Protein AF-I2H6R9-F1 (afdb_monomer_lite)

Radius of gyration: 29.99 Å; chains: 1; bounding box: 105×41×109 Å

Structure (mmCIF, N/CA/C/O backbone):
data_AF-I2H6R9-F1
#
_entry.id   AF-I2H6R9-F1
#
loop_
_atom_site.group_PDB
_atom_site.id
_atom_site.type_symbol
_atom_site.label_atom_id
_atom_site.label_alt_id
_atom_site.label_comp_id
_atom_site.label_asym_id
_atom_site.label_entity_id
_atom_site.label_seq_id
_atom_site.pdbx_PDB_ins_code
_atom_site.Cartn_x
_atom_site.Cartn_y
_atom_site.Cartn_z
_atom_site.occupancy
_atom_site.B_iso_or_equiv
_atom_site.auth_seq_id
_atom_site.auth_comp_id
_atom_site.auth_asym_id
_atom_site.auth_atom_id
_atom_site.pdbx_PDB_model_num
ATOM 1 N N . MET A 1 1 ? 72.971 17.539 -25.662 1.00 43.53 1 MET A N 1
ATOM 2 C CA . MET A 1 1 ? 71.774 18.115 -25.009 1.00 43.53 1 MET A CA 1
ATOM 3 C C . MET A 1 1 ? 70.664 17.079 -25.102 1.00 43.53 1 MET A C 1
ATOM 5 O O . MET A 1 1 ? 70.275 16.735 -26.209 1.00 43.53 1 MET A O 1
ATOM 9 N N . ALA A 1 2 ? 70.276 16.468 -23.980 1.00 49.25 2 ALA A N 1
ATOM 10 C CA . ALA A 1 2 ? 69.358 15.328 -23.962 1.00 49.25 2 ALA A CA 1
ATOM 11 C C . ALA A 1 2 ? 67.899 15.807 -23.907 1.00 49.25 2 ALA A C 1
ATOM 13 O O . ALA A 1 2 ? 67.499 16.481 -22.959 1.00 49.25 2 ALA A O 1
ATOM 14 N N . ASN A 1 3 ? 67.112 15.451 -24.923 1.00 62.69 3 ASN A N 1
ATOM 15 C CA . ASN A 1 3 ? 65.683 15.744 -24.974 1.00 62.69 3 ASN A CA 1
ATOM 16 C C . ASN A 1 3 ? 64.949 14.892 -23.932 1.00 62.69 3 ASN A C 1
ATOM 18 O O . ASN A 1 3 ? 64.879 13.668 -24.037 1.00 62.69 3 ASN A O 1
ATOM 22 N N . THR A 1 4 ? 64.409 15.543 -22.906 1.00 64.69 4 THR A N 1
ATOM 23 C CA . THR A 1 4 ? 63.636 14.903 -21.841 1.00 64.69 4 THR A CA 1
ATOM 24 C C . THR A 1 4 ? 62.252 14.549 -22.380 1.00 64.69 4 THR A C 1
ATOM 26 O O . THR A 1 4 ? 61.424 15.421 -22.644 1.00 64.69 4 THR A O 1
ATOM 29 N N . ILE A 1 5 ? 61.994 13.254 -22.571 1.00 72.81 5 ILE A N 1
ATOM 30 C CA . ILE A 1 5 ? 60.692 12.750 -23.018 1.00 72.81 5 ILE A CA 1
ATOM 31 C C . ILE A 1 5 ? 59.667 13.027 -21.916 1.00 72.81 5 ILE A C 1
ATOM 33 O O . ILE A 1 5 ? 59.679 12.414 -20.848 1.00 72.81 5 ILE A O 1
ATOM 37 N N . LYS A 1 6 ? 58.767 13.977 -22.172 1.00 73.75 6 LYS A N 1
ATOM 38 C CA . LYS A 1 6 ? 57.682 14.333 -21.259 1.00 73.75 6 LYS A CA 1
ATOM 39 C C . LYS A 1 6 ? 56.596 13.261 -21.359 1.00 73.75 6 LYS A C 1
ATOM 41 O O . LYS A 1 6 ? 55.752 13.298 -22.250 1.00 73.75 6 LYS A O 1
ATOM 46 N N . VAL A 1 7 ? 56.636 12.279 -20.461 1.00 76.88 7 VAL A N 1
ATOM 47 C CA . VAL A 1 7 ? 55.616 11.224 -20.377 1.00 76.88 7 VAL A CA 1
ATOM 48 C C . VAL A 1 7 ? 54.285 11.859 -19.970 1.00 76.88 7 VAL A C 1
ATOM 50 O O . VAL A 1 7 ? 54.055 12.190 -18.806 1.00 76.88 7 VAL A O 1
ATOM 53 N N . ILE A 1 8 ? 53.393 12.049 -20.942 1.00 73.44 8 ILE A N 1
ATOM 54 C CA . ILE A 1 8 ? 52.021 12.496 -20.701 1.00 73.44 8 ILE A CA 1
ATOM 55 C C . ILE A 1 8 ? 51.274 11.327 -20.051 1.00 73.44 8 ILE A C 1
ATOM 57 O O . ILE A 1 8 ? 50.779 10.425 -20.728 1.00 73.44 8 ILE A O 1
ATOM 61 N N . ARG A 1 9 ? 51.187 11.321 -18.715 1.00 71.38 9 ARG A N 1
ATOM 62 C CA . ARG A 1 9 ? 50.262 10.435 -17.996 1.00 71.38 9 ARG A CA 1
ATOM 63 C C . ARG A 1 9 ? 48.844 10.803 -18.431 1.00 71.38 9 ARG A C 1
ATOM 65 O O . ARG A 1 9 ? 48.355 11.877 -18.078 1.00 71.38 9 ARG A O 1
ATOM 72 N N . LYS A 1 10 ? 48.177 9.922 -19.188 1.00 72.12 10 LYS A N 1
ATOM 73 C CA . LYS A 1 10 ? 46.731 10.027 -19.429 1.00 72.12 10 LYS A CA 1
ATOM 74 C C . LYS A 1 10 ? 46.064 10.137 -18.060 1.00 72.12 10 LYS A C 1
ATOM 76 O O . LYS A 1 10 ? 46.193 9.229 -17.241 1.00 72.12 10 LYS A O 1
ATOM 81 N N . ARG A 1 11 ? 45.415 11.275 -17.797 1.00 65.62 11 ARG A N 1
ATOM 82 C CA . ARG A 1 11 ? 44.607 11.493 -16.594 1.00 65.62 11 ARG A CA 1
ATOM 83 C C . ARG A 1 11 ? 43.651 10.308 -16.529 1.00 65.62 11 ARG A C 1
ATOM 85 O O . ARG A 1 11 ? 42.859 10.142 -17.456 1.00 65.62 11 ARG A O 1
ATOM 92 N N . THR A 1 12 ? 43.801 9.448 -15.522 1.00 65.81 12 THR A N 1
ATOM 93 C CA . THR A 1 12 ? 42.908 8.307 -15.327 1.00 65.81 12 THR A CA 1
ATOM 94 C C . THR A 1 12 ? 41.498 8.864 -15.383 1.00 65.81 12 THR A C 1
ATOM 96 O O . THR A 1 12 ? 41.165 9.797 -14.645 1.00 65.81 12 THR A O 1
ATOM 99 N N . ALA A 1 13 ? 40.726 8.415 -16.375 1.00 69.31 13 ALA A N 1
ATOM 100 C CA . ALA A 1 13 ? 39.356 8.855 -16.542 1.00 69.31 13 ALA A CA 1
ATOM 101 C C . ALA A 1 13 ? 38.694 8.647 -15.183 1.00 69.31 13 ALA A C 1
ATOM 103 O O . ALA A 1 13 ? 38.684 7.518 -14.693 1.00 69.31 13 ALA A O 1
ATOM 104 N N . LYS A 1 14 ? 38.266 9.736 -14.524 1.00 69.31 14 LYS A N 1
ATOM 105 C CA . LYS A 1 14 ? 37.521 9.649 -13.265 1.00 69.31 14 LYS A CA 1
ATOM 106 C C . LYS A 1 14 ? 36.457 8.590 -13.507 1.00 69.31 14 LYS A C 1
ATOM 108 O O . LYS A 1 14 ? 35.638 8.799 -14.402 1.00 69.31 14 LYS A O 1
ATOM 113 N N . SER A 1 15 ? 36.566 7.460 -12.803 1.00 73.19 15 SER A N 1
ATOM 114 C CA . SER A 1 15 ? 35.648 6.333 -12.932 1.00 73.19 15 SER A CA 1
ATOM 115 C C . SER A 1 15 ? 34.241 6.914 -12.933 1.00 73.19 15 SER A C 1
ATOM 117 O O . SER A 1 15 ? 33.827 7.550 -11.957 1.00 73.19 15 SER A O 1
ATOM 119 N N . LYS A 1 16 ? 33.573 6.867 -14.091 1.00 83.00 16 LYS A N 1
ATOM 120 C CA . LYS A 1 16 ? 32.212 7.369 -14.215 1.00 83.00 16 LYS A CA 1
ATOM 121 C C . LYS A 1 16 ? 31.389 6.390 -13.401 1.00 83.00 16 LYS A C 1
ATOM 123 O O . LYS A 1 16 ? 31.127 5.299 -13.873 1.00 83.00 16 LYS A O 1
ATOM 128 N N . ILE A 1 17 ? 31.082 6.758 -12.158 1.00 83.69 17 ILE A N 1
ATOM 129 C CA . ILE A 1 17 ? 30.248 5.935 -11.286 1.00 83.69 17 ILE A CA 1
ATOM 130 C C . ILE A 1 17 ? 28.966 5.646 -12.056 1.00 83.69 17 ILE A C 1
ATOM 132 O O . ILE A 1 17 ? 28.258 6.590 -12.428 1.00 83.69 17 ILE A O 1
ATOM 136 N N . ASP A 1 18 ? 28.692 4.367 -12.289 1.00 89.69 18 ASP A N 1
ATOM 137 C CA . ASP A 1 18 ? 27.547 3.957 -13.082 1.00 89.69 18 ASP A CA 1
ATOM 138 C C . ASP A 1 18 ? 26.269 4.496 -12.431 1.00 89.69 18 ASP A C 1
ATOM 140 O O . ASP A 1 18 ? 26.044 4.267 -11.236 1.00 89.69 18 ASP A O 1
ATOM 144 N N . PRO A 1 19 ? 25.416 5.234 -13.163 1.00 90.31 19 PRO A N 1
ATOM 145 C CA . PRO A 1 19 ? 24.201 5.814 -12.594 1.00 90.31 19 PRO A CA 1
ATOM 146 C C . PRO A 1 19 ? 23.273 4.740 -12.006 1.00 90.31 19 PRO A C 1
ATOM 148 O O . PRO A 1 19 ? 22.588 5.004 -11.020 1.00 90.31 19 PRO A O 1
ATOM 151 N N . LEU A 1 20 ? 23.320 3.521 -12.549 1.00 89.06 20 LEU A N 1
ATOM 152 C CA . LEU A 1 20 ? 22.572 2.359 -12.074 1.00 89.06 20 LEU A CA 1
ATOM 153 C C . LEU A 1 20 ? 23.018 1.904 -10.675 1.00 89.06 20 LEU A C 1
ATOM 155 O O . LEU A 1 20 ? 22.180 1.632 -9.820 1.00 89.06 20 LEU A O 1
ATOM 159 N N . SER A 1 21 ? 24.327 1.920 -10.392 1.00 91.00 21 SER A N 1
ATOM 160 C CA . SER A 1 21 ? 24.855 1.572 -9.062 1.00 91.00 21 SER A CA 1
ATOM 161 C C . SER A 1 21 ? 24.348 2.532 -7.978 1.00 91.00 21 SER A C 1
ATOM 163 O O . SER A 1 21 ? 23.978 2.111 -6.882 1.00 91.00 21 SER A O 1
ATOM 165 N N . LYS A 1 22 ? 24.240 3.828 -8.310 1.00 93.94 22 LYS A N 1
ATOM 166 C CA . LYS A 1 22 ? 23.679 4.843 -7.410 1.00 93.94 22 LYS A CA 1
ATOM 167 C C . LYS A 1 22 ? 22.185 4.640 -7.188 1.00 93.94 22 LYS A C 1
ATOM 169 O O . LYS A 1 22 ? 21.733 4.758 -6.056 1.00 93.94 22 LYS A O 1
ATOM 174 N N . GLN A 1 23 ? 21.430 4.336 -8.244 1.00 94.25 23 GLN A N 1
ATOM 175 C CA . GLN A 1 23 ? 19.998 4.052 -8.124 1.00 94.25 23 GLN A CA 1
ATOM 176 C C . GLN A 1 23 ? 19.750 2.838 -7.230 1.00 94.25 23 GLN A C 1
ATOM 178 O O . GLN A 1 23 ? 18.950 2.942 -6.307 1.00 94.25 23 GLN A O 1
ATOM 183 N N . ARG A 1 24 ? 20.502 1.745 -7.425 1.00 93.19 24 ARG A N 1
ATOM 184 C CA . ARG A 1 24 ? 20.423 0.547 -6.577 1.00 93.19 24 ARG A CA 1
ATOM 185 C C . ARG A 1 24 ? 20.705 0.868 -5.112 1.00 93.19 24 ARG A C 1
ATOM 187 O O . ARG A 1 24 ? 19.968 0.425 -4.238 1.00 93.19 24 ARG A O 1
ATOM 194 N N . LEU A 1 25 ? 21.733 1.674 -4.837 1.00 95.38 25 LEU A N 1
ATOM 195 C CA . LEU A 1 25 ? 22.061 2.079 -3.471 1.00 95.38 25 LEU A CA 1
ATOM 196 C C . LEU A 1 25 ? 20.930 2.891 -2.823 1.00 95.38 25 LEU A C 1
ATOM 198 O O . LEU A 1 25 ? 20.567 2.619 -1.683 1.00 95.38 25 LEU A O 1
ATOM 202 N N . ILE A 1 26 ? 20.372 3.879 -3.533 1.00 96.81 26 ILE A N 1
ATOM 203 C CA . ILE A 1 26 ? 19.288 4.717 -2.993 1.00 96.81 26 ILE A CA 1
ATOM 204 C C . ILE A 1 26 ? 18.011 3.887 -2.808 1.00 96.81 26 ILE A C 1
ATOM 206 O O . ILE A 1 26 ? 17.330 4.038 -1.797 1.00 96.81 26 ILE A O 1
ATOM 210 N N . TRP A 1 27 ? 17.712 2.988 -3.743 1.00 96.88 27 TRP A N 1
ATOM 211 C CA . TRP A 1 27 ? 16.585 2.064 -3.658 1.00 96.88 27 TRP A CA 1
ATOM 212 C C . TRP A 1 27 ? 16.690 1.155 -2.426 1.00 96.88 27 TRP A C 1
ATOM 214 O O . TRP A 1 27 ? 15.766 1.102 -1.612 1.00 96.88 27 TRP A O 1
ATOM 224 N N . LEU A 1 28 ? 17.859 0.534 -2.227 1.00 96.75 28 LEU A N 1
ATOM 225 C CA . LEU A 1 28 ? 18.136 -0.336 -1.083 1.00 96.75 28 LEU A CA 1
ATOM 226 C C . LEU A 1 28 ? 18.047 0.442 0.234 1.00 96.75 28 LEU A C 1
ATOM 228 O O . LEU A 1 28 ? 17.428 -0.015 1.195 1.00 96.75 28 LEU A O 1
ATOM 232 N N . ALA A 1 29 ? 18.630 1.644 0.265 1.00 97.75 29 ALA A N 1
ATOM 233 C CA . ALA A 1 29 ? 18.562 2.530 1.418 1.00 97.75 29 ALA A CA 1
ATOM 234 C C . ALA A 1 29 ? 17.113 2.922 1.748 1.00 97.75 29 ALA A C 1
ATOM 236 O O . ALA A 1 29 ? 16.750 2.931 2.921 1.00 97.75 29 ALA A O 1
ATOM 237 N N . GLY A 1 30 ? 16.275 3.194 0.742 1.00 97.94 30 GLY A N 1
ATOM 238 C CA . GLY A 1 30 ? 14.860 3.524 0.923 1.00 97.94 30 GLY A CA 1
ATOM 239 C C . GLY A 1 30 ? 14.082 2.410 1.625 1.00 97.94 30 GLY A C 1
ATOM 240 O O . GLY A 1 30 ? 13.485 2.650 2.676 1.00 97.94 30 GLY A O 1
ATOM 241 N N . HIS A 1 31 ? 14.170 1.175 1.119 1.00 98.00 31 HIS A N 1
ATOM 242 C CA . HIS A 1 31 ? 13.514 0.022 1.748 1.00 98.00 31 HIS A CA 1
ATOM 243 C C . HIS A 1 31 ? 14.074 -0.293 3.140 1.00 98.00 31 HIS A C 1
ATOM 245 O O . HIS A 1 31 ? 13.303 -0.566 4.063 1.00 98.00 31 HIS A O 1
ATOM 251 N N . ALA A 1 32 ? 15.394 -0.195 3.334 1.00 98.12 32 ALA A N 1
ATOM 252 C CA . ALA A 1 32 ? 16.013 -0.383 4.645 1.00 98.12 32 ALA A CA 1
ATOM 253 C C . ALA A 1 32 ? 15.511 0.653 5.668 1.00 98.12 32 ALA A C 1
ATOM 255 O O . ALA A 1 32 ? 15.142 0.294 6.787 1.00 98.12 32 ALA A O 1
ATOM 256 N N . VAL A 1 33 ? 15.428 1.930 5.276 1.00 98.44 33 VAL A N 1
ATOM 257 C CA . VAL A 1 33 ? 14.860 3.015 6.093 1.00 98.44 33 VAL A CA 1
ATOM 258 C C . VAL A 1 33 ? 13.404 2.708 6.449 1.00 98.44 33 VAL A C 1
ATOM 260 O O . VAL A 1 33 ? 13.037 2.789 7.622 1.00 98.44 33 VAL A O 1
ATOM 263 N N . THR A 1 34 ? 12.580 2.293 5.485 1.00 98.38 34 THR A N 1
ATOM 264 C CA . THR A 1 34 ? 11.184 1.912 5.746 1.00 98.38 34 THR A CA 1
ATOM 265 C C . THR A 1 34 ? 11.068 0.794 6.767 1.00 98.38 34 THR A C 1
ATOM 267 O O . THR A 1 34 ? 10.279 0.921 7.703 1.00 98.38 34 THR A O 1
ATOM 270 N N . LEU A 1 35 ? 11.864 -0.269 6.633 1.00 98.31 35 LEU A N 1
ATOM 271 C CA . LEU A 1 35 ? 11.828 -1.396 7.562 1.00 98.31 35 LEU A CA 1
ATOM 272 C C . LEU A 1 35 ? 12.290 -1.001 8.962 1.00 98.31 35 LEU A C 1
ATOM 274 O O . LEU A 1 35 ? 11.596 -1.307 9.931 1.00 98.31 35 LEU A O 1
ATOM 278 N N . ILE A 1 36 ? 13.415 -0.293 9.088 1.00 98.31 36 ILE A N 1
ATOM 279 C CA . ILE A 1 36 ? 13.966 0.099 10.392 1.00 98.31 36 ILE A CA 1
ATOM 280 C C . ILE A 1 36 ? 12.995 1.036 11.115 1.00 98.31 36 ILE A C 1
ATOM 282 O O . ILE A 1 36 ? 12.530 0.726 12.214 1.00 98.31 36 ILE A O 1
ATOM 286 N N . PHE A 1 37 ? 12.639 2.165 10.497 1.00 98.50 37 PHE A N 1
ATOM 287 C CA . PHE A 1 37 ? 11.772 3.147 11.146 1.00 98.50 37 PHE A CA 1
ATOM 288 C C . PHE A 1 37 ? 10.341 2.632 11.295 1.00 98.50 37 PHE A C 1
ATOM 290 O O . PHE A 1 37 ? 9.725 2.850 12.335 1.00 98.50 37 PHE A O 1
ATOM 297 N N . GLY A 1 38 ? 9.812 1.896 10.317 1.00 98.25 38 GLY A N 1
ATOM 298 C CA . GLY A 1 38 ? 8.473 1.329 10.422 1.00 98.25 38 GLY A CA 1
ATOM 299 C C . GLY A 1 38 ? 8.378 0.244 11.501 1.00 98.25 38 GLY A C 1
ATOM 300 O O . GLY A 1 38 ? 7.377 0.195 12.216 1.00 98.25 38 GLY A O 1
ATOM 301 N N . THR A 1 39 ? 9.430 -0.551 11.722 1.00 98.44 39 THR A N 1
ATOM 302 C CA . THR A 1 39 ? 9.486 -1.513 12.840 1.00 98.44 39 THR A CA 1
ATOM 303 C C . THR A 1 39 ? 9.548 -0.796 14.188 1.00 98.44 39 THR A C 1
ATOM 305 O O . THR A 1 39 ? 8.766 -1.116 15.084 1.00 98.44 39 THR A O 1
ATOM 308 N N . ILE A 1 40 ? 10.405 0.224 14.327 1.00 98.06 40 ILE A N 1
ATOM 309 C CA . ILE A 1 40 ? 10.476 1.046 15.549 1.00 98.06 40 ILE A CA 1
ATOM 310 C C . ILE A 1 40 ? 9.113 1.688 15.841 1.00 98.06 40 ILE A C 1
ATOM 312 O O . ILE A 1 40 ? 8.613 1.600 16.964 1.00 98.06 40 ILE A O 1
ATOM 316 N N . PHE A 1 41 ? 8.474 2.279 14.827 1.00 97.81 41 PHE A N 1
ATOM 317 C CA . PHE A 1 41 ? 7.130 2.842 14.947 1.00 97.81 41 PHE A CA 1
ATOM 318 C C . PHE A 1 41 ? 6.111 1.793 15.396 1.00 97.81 41 PHE A C 1
ATOM 320 O O . PHE A 1 41 ? 5.312 2.068 16.289 1.00 97.81 41 PHE A O 1
ATOM 327 N N . SER A 1 42 ? 6.156 0.590 14.821 1.00 97.81 42 SER A N 1
ATOM 328 C CA . SER A 1 42 ? 5.250 -0.508 15.172 1.00 97.81 42 SER A CA 1
ATOM 329 C C . SER A 1 42 ? 5.383 -0.878 16.648 1.00 97.81 42 SER A C 1
ATOM 331 O O . SER A 1 42 ? 4.380 -0.926 17.359 1.00 97.81 42 SER A O 1
ATOM 333 N N . ILE A 1 43 ? 6.613 -1.038 17.147 1.00 97.56 43 ILE A N 1
ATOM 334 C CA . ILE A 1 43 ? 6.882 -1.325 18.564 1.00 97.56 43 ILE A CA 1
ATOM 335 C C . ILE A 1 43 ? 6.330 -0.208 19.458 1.00 97.56 43 ILE A C 1
ATOM 337 O O . ILE A 1 43 ? 5.623 -0.489 20.426 1.00 97.56 43 ILE A O 1
ATOM 341 N N . MET A 1 44 ? 6.598 1.060 19.128 1.00 96.44 44 MET A N 1
ATOM 342 C CA . MET A 1 44 ? 6.083 2.207 19.888 1.00 96.44 44 MET A CA 1
ATOM 343 C C . MET A 1 44 ? 4.548 2.265 19.887 1.00 96.44 44 MET A C 1
ATOM 345 O O . MET A 1 44 ? 3.930 2.528 20.922 1.00 96.44 44 MET A O 1
ATOM 349 N N . TYR A 1 45 ? 3.923 1.992 18.740 1.00 95.94 45 TYR A N 1
ATOM 350 C CA . TYR A 1 45 ? 2.473 1.973 18.575 1.00 95.94 45 TYR A CA 1
ATOM 351 C C . TYR A 1 45 ? 1.828 0.866 19.419 1.00 95.94 45 TYR A C 1
ATOM 353 O O . TYR A 1 45 ? 0.909 1.141 20.195 1.00 95.94 45 TYR A O 1
ATOM 361 N N . PHE A 1 46 ? 2.347 -0.363 19.352 1.00 96.12 46 PHE A N 1
ATOM 362 C CA . PHE A 1 46 ? 1.856 -1.473 20.169 1.00 96.12 46 PHE A CA 1
ATOM 363 C C . PHE A 1 46 ? 2.116 -1.257 21.655 1.00 96.12 46 PHE A C 1
ATOM 365 O O . PHE A 1 46 ? 1.228 -1.517 22.461 1.00 96.12 46 PHE A O 1
ATOM 372 N N . HIS A 1 47 ? 3.272 -0.711 22.036 1.00 95.00 47 HIS A N 1
ATOM 373 C CA . HIS A 1 47 ? 3.542 -0.336 23.422 1.00 95.00 47 HIS A CA 1
ATOM 374 C C . HIS A 1 47 ? 2.482 0.645 23.939 1.00 95.00 47 HIS A C 1
ATOM 376 O O . HIS A 1 47 ? 1.929 0.445 25.019 1.00 95.00 47 HIS A O 1
ATOM 382 N N . LYS A 1 48 ? 2.120 1.665 23.150 1.00 91.94 48 LYS A N 1
ATOM 383 C CA . LYS A 1 48 ? 1.050 2.609 23.503 1.00 91.94 48 LYS A CA 1
ATOM 384 C C . LYS A 1 48 ? -0.308 1.917 23.662 1.00 91.94 48 LYS A C 1
ATOM 386 O O . LYS A 1 48 ? -1.026 2.230 24.610 1.00 91.94 48 LYS A O 1
ATOM 391 N N . ILE A 1 49 ? -0.650 0.975 22.782 1.00 91.75 49 ILE A N 1
ATOM 392 C CA . ILE A 1 49 ? -1.894 0.190 22.870 1.00 91.75 49 ILE A CA 1
ATOM 393 C C . ILE A 1 49 ? -1.900 -0.716 24.109 1.00 91.75 49 ILE A C 1
ATOM 395 O O . ILE A 1 49 ? -2.867 -0.719 24.866 1.00 91.75 49 ILE A O 1
ATOM 399 N N . LEU A 1 50 ? -0.819 -1.452 24.365 1.00 92.06 50 LEU A N 1
ATOM 400 C CA . LEU A 1 50 ? -0.703 -2.346 25.519 1.00 92.06 50 LEU A CA 1
ATOM 401 C C . LEU A 1 50 ? -0.753 -1.570 26.837 1.00 92.06 50 LEU A C 1
ATOM 403 O O . LEU A 1 50 ? -1.432 -1.977 27.780 1.00 92.06 50 LEU A O 1
ATOM 407 N N . PHE A 1 51 ? -0.085 -0.416 26.901 1.00 88.38 51 PHE A N 1
ATOM 408 C CA . PHE A 1 51 ? -0.181 0.475 28.053 1.00 88.38 51 PHE A CA 1
ATOM 409 C C . PHE A 1 51 ? -1.588 1.050 28.201 1.00 88.38 51 PHE A C 1
ATOM 411 O O . PHE A 1 51 ? -2.080 1.130 29.324 1.00 88.38 51 PHE A O 1
ATOM 418 N N . PHE A 1 52 ? -2.264 1.397 27.103 1.00 84.69 52 PHE A N 1
ATOM 419 C CA . PHE A 1 52 ? -3.661 1.814 27.163 1.00 84.69 52 PHE A CA 1
ATOM 420 C C . PHE A 1 52 ? -4.516 0.736 27.839 1.00 84.69 52 PHE A C 1
ATOM 422 O O . PHE A 1 52 ? -5.141 1.038 28.849 1.00 84.69 52 PHE A O 1
ATOM 429 N N . PHE A 1 53 ? -4.445 -0.524 27.402 1.00 85.25 53 PHE A N 1
ATOM 430 C CA . PHE A 1 53 ? -5.207 -1.618 28.019 1.00 85.25 53 PHE A CA 1
ATOM 431 C C . PHE A 1 53 ? -4.821 -1.911 29.473 1.00 85.25 53 PHE A C 1
ATOM 433 O O . PHE A 1 53 ? -5.695 -2.209 30.283 1.00 85.25 53 PHE A O 1
ATOM 440 N N . ARG A 1 54 ? -3.536 -1.798 29.835 1.00 86.50 54 ARG A N 1
ATOM 441 C CA . ARG A 1 54 ? -3.081 -2.038 31.215 1.00 86.50 54 ARG A CA 1
ATOM 442 C C . ARG A 1 54 ? -3.572 -0.976 32.199 1.00 86.50 54 ARG A C 1
ATOM 444 O O . ARG A 1 54 ? -3.845 -1.299 33.350 1.00 86.50 54 ARG A O 1
ATOM 451 N N . TYR A 1 55 ? -3.645 0.286 31.774 1.00 76.88 55 TYR A N 1
ATOM 452 C CA . TYR A 1 55 ? -4.039 1.398 32.647 1.00 76.88 55 TYR A CA 1
ATOM 453 C C . TYR A 1 55 ? -5.535 1.730 32.570 1.00 76.88 55 TYR A C 1
ATOM 455 O O . TYR A 1 55 ? -6.089 2.247 33.542 1.00 76.88 55 TYR A O 1
ATOM 463 N N . TYR A 1 56 ? -6.213 1.408 31.466 1.00 73.25 56 TYR A N 1
ATOM 464 C CA . TYR A 1 56 ? -7.670 1.473 31.382 1.00 73.25 56 TYR A CA 1
ATOM 465 C C . TYR A 1 56 ? -8.287 0.204 31.974 1.00 73.25 56 TYR A C 1
ATOM 467 O O . TYR A 1 56 ? -8.627 -0.750 31.278 1.00 73.25 56 TYR A O 1
ATOM 475 N N . ASN A 1 57 ? -8.486 0.211 33.292 1.00 69.75 57 ASN A N 1
ATOM 476 C CA . ASN A 1 57 ? -9.424 -0.705 33.938 1.00 69.75 57 ASN A CA 1
ATOM 477 C C . ASN A 1 57 ? -10.775 -0.577 33.209 1.00 69.75 57 ASN A C 1
ATOM 479 O O . ASN A 1 57 ? -11.333 0.519 33.171 1.00 69.75 57 ASN A O 1
ATOM 483 N N . TRP A 1 58 ? -11.313 -1.664 32.642 1.00 69.00 58 TRP A N 1
ATOM 484 C CA . TRP A 1 58 ? -12.545 -1.642 31.826 1.00 69.00 58 TRP A CA 1
ATOM 485 C C . TRP A 1 58 ? -13.732 -0.982 32.548 1.00 69.00 58 TRP A C 1
ATOM 487 O O . TRP A 1 58 ? -14.592 -0.373 31.918 1.00 69.00 58 TRP A O 1
ATOM 497 N N . ARG A 1 59 ? -13.724 -0.999 33.888 1.00 68.81 59 ARG A N 1
ATOM 498 C CA . ARG A 1 59 ? -14.674 -0.264 34.736 1.00 68.81 59 ARG A CA 1
ATOM 499 C C . ARG A 1 59 ? -14.679 1.256 34.484 1.00 68.81 59 ARG A C 1
ATOM 501 O O . ARG A 1 59 ? -15.745 1.850 34.538 1.00 68.81 59 ARG A O 1
ATOM 508 N N . TYR A 1 60 ? -13.545 1.884 34.164 1.00 66.44 60 TYR A N 1
ATOM 509 C CA . TYR A 1 60 ? -13.462 3.319 33.827 1.00 66.44 60 TYR A CA 1
ATOM 510 C C . TYR A 1 60 ? -13.886 3.642 32.394 1.00 66.44 60 TYR A C 1
ATOM 512 O O . TYR A 1 60 ? -14.198 4.792 32.107 1.00 66.44 60 TYR A O 1
ATOM 520 N N . LEU A 1 61 ? -13.908 2.648 31.500 1.00 63.72 61 LEU A N 1
ATOM 521 C CA . LEU A 1 61 ? -14.385 2.832 30.128 1.00 63.72 61 LEU A CA 1
ATOM 522 C C . LEU A 1 61 ? -15.910 3.043 30.109 1.00 63.72 61 LEU A C 1
ATOM 524 O O . LEU A 1 61 ? -16.417 3.792 29.282 1.00 63.72 61 LEU A O 1
ATOM 528 N N . PHE A 1 62 ? -16.617 2.464 31.089 1.00 66.50 62 PHE A N 1
ATOM 529 C CA . PHE A 1 62 ? -18.060 2.640 31.287 1.00 66.50 62 PHE A CA 1
ATOM 530 C C . PHE A 1 62 ? -18.424 3.661 32.375 1.00 66.50 62 PHE A C 1
ATOM 532 O O . PHE A 1 62 ? -19.473 4.295 32.296 1.00 66.50 62 PHE A O 1
ATOM 539 N N . LEU A 1 63 ? -17.565 3.881 33.375 1.00 61.78 63 LEU A N 1
ATOM 540 C CA . LEU A 1 63 ? -17.750 4.942 34.367 1.00 61.78 63 LEU A CA 1
ATOM 541 C C . LEU A 1 63 ? -17.021 6.211 33.913 1.00 61.78 63 LEU A C 1
ATOM 543 O O . LEU A 1 63 ? -15.938 6.530 34.407 1.00 61.78 63 LEU A O 1
ATOM 547 N N . ILE A 1 64 ? -17.652 6.964 33.006 1.00 55.97 64 ILE A N 1
ATOM 548 C CA . ILE A 1 64 ? -17.296 8.357 32.692 1.00 55.97 64 ILE A CA 1
ATOM 549 C C . ILE A 1 64 ? -17.575 9.208 33.942 1.00 55.97 64 ILE A C 1
ATOM 551 O O . ILE A 1 64 ? -18.559 9.935 34.038 1.00 55.97 64 ILE A O 1
ATOM 555 N N . ARG A 1 65 ? -16.723 9.102 34.962 1.00 50.41 65 ARG A N 1
ATOM 556 C CA . ARG A 1 65 ? -16.712 10.034 36.088 1.00 50.41 65 ARG A CA 1
ATOM 557 C C . ARG A 1 65 ? -15.309 10.591 36.220 1.00 50.41 65 ARG A C 1
ATOM 559 O O . ARG A 1 65 ? -14.397 9.923 36.696 1.00 50.41 65 ARG A O 1
ATOM 566 N N . TYR A 1 66 ? -15.180 11.827 35.741 1.00 57.38 66 TYR A N 1
ATOM 567 C CA . TYR A 1 66 ? -14.019 12.714 35.779 1.00 57.38 66 TYR A CA 1
ATOM 568 C C . TYR A 1 66 ? -13.299 12.689 37.142 1.00 57.38 66 TYR A C 1
ATOM 570 O O . TYR A 1 66 ? -13.500 13.553 37.996 1.00 57.38 66 TYR A O 1
ATOM 578 N N . SER A 1 67 ? -12.418 11.714 37.363 1.00 53.88 67 SER A N 1
ATOM 579 C CA . SER A 1 67 ? -11.581 11.671 38.561 1.00 53.88 67 SER A CA 1
ATOM 580 C C . SER A 1 67 ? -10.325 12.520 38.351 1.00 53.88 67 SER A C 1
ATOM 582 O O . SER A 1 67 ? -9.289 12.077 37.865 1.00 53.88 67 SER A O 1
ATOM 584 N N . LYS A 1 68 ? -10.504 13.808 38.650 1.00 53.91 68 LYS A N 1
ATOM 585 C CA . LYS A 1 68 ? -9.564 14.797 39.204 1.00 53.91 68 LYS A CA 1
ATOM 586 C C . LYS A 1 68 ? -8.060 14.659 38.862 1.00 53.91 68 LYS A C 1
ATOM 588 O O . LYS A 1 68 ? -7.289 13.971 39.527 1.00 53.91 68 LYS A O 1
ATOM 593 N N . LYS A 1 69 ? -7.642 15.505 37.906 1.00 62.53 69 LYS A N 1
ATOM 594 C CA . LYS A 1 69 ? -6.284 16.033 37.651 1.00 62.53 69 LYS A CA 1
ATOM 595 C C . LYS A 1 69 ? -5.515 16.354 38.944 1.00 62.53 69 LYS A C 1
ATOM 597 O O . LYS A 1 69 ? -5.792 17.386 39.550 1.00 62.53 69 LYS A O 1
ATOM 602 N N . ARG A 1 70 ? -4.507 15.570 39.340 1.00 51.78 70 ARG A N 1
ATOM 603 C CA . ARG A 1 70 ? -3.587 16.032 40.404 1.00 51.78 70 ARG A CA 1
ATOM 604 C C . ARG A 1 70 ? -2.092 15.748 40.238 1.00 51.78 70 ARG A C 1
ATOM 606 O O . ARG A 1 70 ? -1.349 16.041 41.152 1.00 51.78 70 ARG A O 1
ATOM 613 N N . ASN A 1 71 ? -1.630 15.290 39.070 1.00 56.09 71 ASN A N 1
ATOM 614 C CA . ASN A 1 71 ? -0.187 15.210 38.754 1.00 56.09 71 ASN A CA 1
ATOM 615 C C . ASN A 1 71 ? 0.128 15.468 37.258 1.00 56.09 71 ASN A C 1
ATOM 617 O O . ASN A 1 71 ? 1.059 14.903 36.688 1.00 56.09 71 ASN A O 1
ATOM 621 N N . LEU A 1 72 ? -0.684 16.294 36.582 1.00 59.12 72 LEU A N 1
ATOM 622 C CA . LEU A 1 72 ? -0.663 16.444 35.117 1.00 59.12 72 LEU A CA 1
ATOM 623 C C . LEU A 1 72 ? 0.486 17.328 34.578 1.00 59.12 72 LEU A C 1
ATOM 625 O O . LEU A 1 72 ? 0.839 17.189 33.409 1.00 59.12 72 LEU A O 1
ATOM 629 N N . GLU A 1 73 ? 1.088 18.195 35.395 1.00 64.00 73 GLU A N 1
ATOM 630 C CA . GLU A 1 73 ? 2.009 19.234 34.901 1.00 64.00 73 GLU A CA 1
ATOM 631 C C . GLU A 1 73 ? 3.449 18.762 34.660 1.00 64.00 73 GLU A C 1
ATOM 633 O O . GLU A 1 73 ? 4.088 19.227 33.719 1.00 64.00 73 GLU A O 1
ATOM 638 N N . ARG A 1 74 ? 3.971 17.775 35.402 1.00 58.62 74 ARG A N 1
ATOM 639 C CA . ARG A 1 74 ? 5.405 17.419 35.306 1.00 58.62 74 ARG A CA 1
ATOM 640 C C . ARG A 1 74 ? 5.841 16.680 34.033 1.00 58.62 74 ARG A C 1
ATOM 642 O O . ARG A 1 74 ? 7.026 16.430 33.873 1.00 58.62 74 ARG A O 1
ATOM 649 N N . ASN A 1 75 ? 4.934 16.349 33.110 1.00 77.31 75 ASN A N 1
ATOM 650 C CA . ASN A 1 75 ? 5.255 15.507 31.945 1.00 77.31 75 ASN A CA 1
ATOM 651 C C . ASN A 1 75 ? 4.767 16.056 30.590 1.00 77.31 75 ASN A C 1
ATOM 653 O O . ASN A 1 75 ? 4.660 15.285 29.635 1.00 77.31 75 ASN A O 1
ATOM 657 N N . ILE A 1 76 ? 4.465 17.356 30.468 1.00 85.88 76 ILE A N 1
ATOM 658 C CA . ILE A 1 76 ? 4.007 17.945 29.191 1.00 85.88 76 ILE A CA 1
ATOM 659 C C . ILE A 1 76 ? 5.072 17.775 28.100 1.00 85.88 76 ILE A C 1
ATOM 661 O O . ILE A 1 76 ? 4.759 17.256 27.030 1.00 85.88 76 ILE A O 1
ATOM 665 N N . LEU A 1 77 ? 6.334 18.113 28.398 1.00 87.12 77 LEU A N 1
ATOM 666 C CA . LEU A 1 77 ? 7.443 17.981 27.447 1.00 87.12 77 LEU A CA 1
ATOM 667 C C . LEU A 1 77 ? 7.641 16.525 27.011 1.00 87.12 77 LEU A C 1
ATOM 669 O O . LEU A 1 77 ? 7.744 16.247 25.822 1.00 87.12 77 LEU A O 1
ATOM 673 N N . LYS A 1 78 ? 7.604 15.578 27.957 1.00 89.81 78 LYS A N 1
ATOM 674 C CA . LYS A 1 78 ? 7.727 14.147 27.651 1.00 89.81 78 LYS A CA 1
ATOM 675 C C . LYS A 1 78 ? 6.604 13.665 26.725 1.00 89.81 78 LYS A C 1
ATOM 677 O O . LYS A 1 78 ? 6.884 13.000 25.735 1.00 89.81 78 LYS A O 1
ATOM 682 N N . LYS A 1 79 ? 5.349 14.047 26.999 1.00 87.25 79 LYS A N 1
ATOM 683 C CA . LYS A 1 79 ? 4.193 13.709 26.146 1.00 87.25 79 LYS A CA 1
ATOM 684 C C . LYS A 1 79 ? 4.278 14.357 24.765 1.00 87.25 79 LYS A C 1
ATOM 686 O O . LYS A 1 79 ? 3.870 13.744 23.782 1.00 87.25 79 LYS A O 1
ATOM 691 N N . PHE A 1 80 ? 4.773 15.591 24.690 1.00 91.62 80 PHE A N 1
ATOM 692 C CA . PHE A 1 80 ? 4.993 16.285 23.427 1.00 91.62 80 PHE A CA 1
ATOM 693 C C . PHE A 1 80 ? 6.070 15.581 22.593 1.00 91.62 80 PHE A C 1
ATOM 695 O O . PHE A 1 80 ? 5.803 15.230 21.446 1.00 91.62 80 PHE A O 1
ATOM 702 N N . ILE A 1 81 ? 7.230 15.283 23.192 1.00 92.00 81 ILE A N 1
ATOM 703 C CA . ILE A 1 81 ? 8.332 14.554 22.547 1.00 92.00 81 ILE A CA 1
ATOM 704 C C . ILE A 1 81 ? 7.859 13.185 22.059 1.00 92.00 81 ILE A C 1
ATOM 706 O O . ILE A 1 81 ? 8.119 12.830 20.919 1.00 92.00 81 ILE A O 1
ATOM 710 N N . GLU A 1 82 ? 7.120 12.430 22.874 1.00 90.81 82 GLU A N 1
ATOM 711 C CA . GLU A 1 82 ? 6.623 11.103 22.495 1.00 90.81 82 GLU A CA 1
ATOM 712 C C . GLU A 1 82 ? 5.683 11.160 21.277 1.00 90.81 82 GLU A C 1
ATOM 714 O O . GLU A 1 82 ? 5.810 10.364 20.341 1.00 90.81 82 GLU A O 1
ATOM 719 N N . ARG A 1 83 ? 4.767 12.139 21.245 1.00 90.94 83 ARG A N 1
ATOM 720 C CA . ARG A 1 83 ? 3.862 12.363 20.103 1.00 90.94 83 ARG A CA 1
ATOM 721 C C . ARG A 1 83 ? 4.624 12.788 18.848 1.00 90.94 83 ARG A C 1
ATOM 723 O O . ARG A 1 83 ? 4.351 12.273 17.763 1.00 90.94 83 ARG A O 1
ATOM 730 N N . PHE A 1 84 ? 5.573 13.706 18.996 1.00 95.12 84 PHE A N 1
ATOM 731 C CA . PHE A 1 84 ? 6.371 14.223 17.890 1.00 95.12 84 PHE A CA 1
ATOM 732 C C . PHE A 1 84 ? 7.292 13.148 17.305 1.00 95.12 84 PHE A C 1
ATOM 734 O O . PHE A 1 84 ? 7.288 12.929 16.097 1.00 95.12 84 PHE A O 1
ATOM 741 N N . LEU A 1 85 ? 7.990 12.400 18.163 1.00 95.69 85 LEU A N 1
ATOM 742 C CA . LEU A 1 85 ? 8.889 11.315 17.778 1.00 95.69 85 LEU A CA 1
ATOM 743 C C . LEU A 1 85 ? 8.147 10.217 17.011 1.00 95.69 85 LEU A C 1
ATOM 745 O O . LEU A 1 85 ? 8.578 9.823 15.933 1.00 95.69 85 LEU A O 1
ATOM 749 N N . THR A 1 86 ? 6.992 9.780 17.522 1.00 95.06 86 THR A N 1
ATOM 750 C CA . THR A 1 86 ? 6.157 8.770 16.849 1.00 95.06 86 THR A CA 1
ATOM 751 C C . THR A 1 86 ? 5.732 9.238 15.452 1.00 95.06 86 THR A C 1
ATOM 753 O O . THR A 1 86 ? 5.724 8.451 14.508 1.00 95.06 86 THR A O 1
ATOM 756 N N . THR A 1 87 ? 5.417 10.529 15.309 1.00 95.75 87 THR A N 1
ATOM 757 C CA . THR A 1 87 ? 5.035 11.126 14.023 1.00 95.75 87 THR A CA 1
ATOM 758 C C . THR A 1 87 ? 6.220 11.197 13.064 1.00 95.75 87 THR A C 1
ATOM 760 O O . THR A 1 87 ? 6.085 10.785 11.917 1.00 95.75 87 THR A O 1
ATOM 763 N N . ILE A 1 88 ? 7.395 11.650 13.514 1.00 97.06 88 ILE A N 1
ATOM 764 C CA . ILE A 1 88 ? 8.595 11.706 12.665 1.00 97.06 88 ILE A CA 1
ATOM 765 C C . ILE A 1 88 ? 8.977 10.317 12.169 1.00 97.06 88 ILE A C 1
ATOM 767 O O . ILE A 1 88 ? 9.177 10.143 10.973 1.00 97.06 88 ILE A O 1
ATOM 771 N N . ILE A 1 89 ? 9.059 9.329 13.064 1.00 97.94 89 ILE A N 1
ATOM 772 C CA . ILE A 1 89 ? 9.471 7.964 12.710 1.00 97.94 89 ILE A CA 1
ATOM 773 C C . ILE A 1 89 ? 8.511 7.377 11.666 1.00 97.94 89 ILE A C 1
ATOM 775 O O . ILE A 1 89 ? 8.960 6.818 10.667 1.00 97.94 89 ILE A O 1
ATOM 779 N N . TYR A 1 90 ? 7.201 7.572 11.845 1.00 98.12 90 TYR A N 1
ATOM 780 C CA . TYR A 1 90 ? 6.194 7.172 10.861 1.00 98.12 90 TYR A CA 1
ATOM 781 C C . TYR A 1 90 ? 6.422 7.832 9.492 1.00 98.12 90 TYR A C 1
ATOM 783 O O . TYR A 1 90 ? 6.434 7.155 8.464 1.00 98.12 90 TYR A O 1
ATOM 791 N N . LYS A 1 91 ? 6.644 9.153 9.462 1.00 97.88 91 LYS A N 1
ATOM 792 C CA . LYS A 1 91 ? 6.854 9.898 8.211 1.00 97.88 91 LYS A CA 1
ATOM 793 C C . LYS A 1 91 ? 8.168 9.527 7.527 1.00 97.88 91 LYS A C 1
ATOM 795 O O . LYS A 1 91 ? 8.173 9.377 6.311 1.00 97.88 91 LYS A O 1
ATOM 800 N N . LEU A 1 92 ? 9.248 9.319 8.280 1.00 98.31 92 LEU A N 1
ATOM 801 C CA . LEU A 1 92 ? 10.530 8.855 7.739 1.00 98.31 92 LEU A CA 1
ATOM 802 C C . LEU A 1 92 ? 10.397 7.488 7.070 1.00 98.31 92 LEU A C 1
ATOM 804 O O . LEU A 1 92 ? 10.931 7.288 5.982 1.00 98.31 92 LEU A O 1
ATOM 808 N N . ALA A 1 93 ? 9.637 6.572 7.671 1.00 98.44 93 ALA A N 1
ATOM 809 C CA . ALA A 1 93 ? 9.409 5.263 7.081 1.00 98.44 93 ALA A CA 1
ATOM 810 C C . ALA A 1 93 ? 8.622 5.342 5.756 1.00 98.44 93 ALA A C 1
ATOM 812 O O . ALA A 1 93 ? 8.973 4.653 4.796 1.00 98.44 93 ALA A O 1
ATOM 813 N N . LEU A 1 94 ? 7.613 6.222 5.670 1.00 98.31 94 LEU A N 1
ATOM 814 C CA . LEU A 1 94 ? 6.882 6.483 4.422 1.00 98.31 94 LEU A CA 1
ATOM 815 C C . LEU A 1 94 ? 7.750 7.173 3.360 1.00 98.31 94 LEU A C 1
ATOM 817 O O . LEU A 1 94 ? 7.657 6.825 2.189 1.00 98.31 94 LEU A O 1
ATOM 821 N N . ILE A 1 95 ? 8.607 8.121 3.752 1.00 98.38 95 ILE A N 1
ATOM 822 C CA . ILE A 1 95 ? 9.551 8.787 2.839 1.00 98.38 95 ILE A CA 1
ATOM 823 C C . ILE A 1 95 ? 10.565 7.781 2.281 1.00 98.38 95 ILE A C 1
ATOM 825 O O . ILE A 1 95 ? 10.881 7.841 1.092 1.00 98.38 95 ILE A O 1
ATOM 829 N N . GLY A 1 96 ? 11.038 6.838 3.105 1.00 98.31 96 GLY A N 1
ATOM 830 C CA . GLY A 1 96 ? 11.892 5.736 2.656 1.00 98.31 96 GLY A CA 1
ATOM 831 C C . GLY A 1 96 ? 11.238 4.936 1.529 1.00 98.31 96 GLY A C 1
ATOM 832 O O . GLY A 1 96 ? 11.840 4.767 0.469 1.00 98.31 96 GLY A O 1
ATOM 833 N N . PHE A 1 97 ? 9.967 4.568 1.714 1.00 98.44 97 PHE A N 1
ATOM 834 C CA . PHE A 1 97 ? 9.221 3.754 0.756 1.00 98.44 97 PHE A CA 1
ATOM 835 C C . PHE A 1 97 ? 8.900 4.552 -0.504 1.00 98.44 97 PHE A C 1
ATOM 837 O O . PHE A 1 97 ? 9.033 4.059 -1.617 1.00 98.44 97 PHE A O 1
ATOM 844 N N . PHE A 1 98 ? 8.516 5.818 -0.339 1.00 98.50 98 PHE A N 1
ATOM 845 C CA . PHE A 1 98 ? 8.278 6.717 -1.460 1.00 98.50 98 PHE A CA 1
ATOM 846 C C . PHE A 1 98 ? 9.537 6.866 -2.323 1.00 98.50 98 PHE A C 1
ATOM 848 O O . PHE A 1 98 ? 9.465 6.804 -3.547 1.00 98.50 98 PHE A O 1
ATOM 855 N N . THR A 1 99 ? 10.704 7.018 -1.693 1.00 98.25 99 THR A N 1
ATOM 856 C CA . THR A 1 99 ? 11.979 7.169 -2.404 1.00 98.25 99 THR A CA 1
ATOM 857 C C . THR A 1 99 ? 12.333 5.912 -3.195 1.00 98.25 99 THR A C 1
ATOM 859 O O . THR A 1 99 ? 12.708 6.026 -4.362 1.00 98.25 99 THR A O 1
ATOM 862 N N . SER A 1 100 ? 12.197 4.723 -2.598 1.00 97.69 100 SER A N 1
ATOM 863 C CA . SER A 1 100 ? 12.462 3.475 -3.318 1.00 97.69 100 SER A CA 1
ATOM 864 C C . SER A 1 100 ? 11.436 3.229 -4.426 1.00 97.69 100 SER A C 1
ATOM 866 O O . SER A 1 100 ? 11.835 2.955 -5.554 1.00 97.69 100 SER A O 1
ATOM 868 N N . GLY A 1 101 ? 10.146 3.455 -4.167 1.00 96.94 101 GLY A N 1
ATOM 869 C CA . GLY A 1 101 ? 9.081 3.301 -5.160 1.00 96.94 101 GLY A CA 1
ATOM 870 C C . GLY A 1 101 ? 9.223 4.236 -6.366 1.00 96.94 101 GLY A C 1
ATOM 871 O O . GLY A 1 101 ? 8.964 3.824 -7.493 1.00 96.94 101 GLY A O 1
ATOM 872 N N . VAL A 1 102 ? 9.695 5.476 -6.173 1.00 97.75 102 VAL A N 1
ATOM 873 C CA . VAL A 1 102 ? 10.003 6.391 -7.290 1.00 97.75 102 VAL A CA 1
ATOM 874 C C . VAL A 1 102 ? 11.158 5.859 -8.141 1.00 97.75 102 VAL A C 1
ATOM 876 O O . VAL A 1 102 ? 11.138 6.022 -9.361 1.00 97.75 102 VAL A O 1
ATOM 879 N N . ILE A 1 103 ? 12.161 5.224 -7.527 1.00 97.06 103 ILE A N 1
ATOM 880 C CA . ILE A 1 103 ? 13.274 4.618 -8.267 1.00 97.06 103 ILE A CA 1
ATOM 881 C C . ILE A 1 103 ? 12.794 3.401 -9.051 1.00 97.06 103 ILE A C 1
ATOM 883 O O . ILE A 1 103 ? 13.096 3.335 -10.238 1.00 97.06 103 ILE A O 1
ATOM 887 N N . THR A 1 104 ? 12.011 2.511 -8.434 1.00 95.31 104 THR A N 1
ATOM 888 C CA . THR A 1 104 ? 11.413 1.360 -9.126 1.00 95.31 104 THR A CA 1
ATOM 889 C C . THR A 1 104 ? 10.571 1.825 -10.309 1.00 95.31 104 THR A C 1
ATOM 891 O O . THR A 1 104 ? 10.816 1.408 -11.432 1.00 95.31 104 THR A O 1
ATOM 894 N N . LEU A 1 105 ? 9.675 2.800 -10.109 1.00 95.44 105 LEU A N 1
ATOM 895 C CA . LEU A 1 105 ? 8.860 3.340 -11.198 1.00 95.44 105 LEU A CA 1
ATOM 896 C C . LEU A 1 105 ? 9.725 3.940 -12.317 1.00 95.44 105 LEU A C 1
ATOM 898 O O . LEU A 1 105 ? 9.435 3.772 -13.496 1.00 95.44 105 LEU A O 1
ATOM 902 N N . LYS A 1 106 ? 10.808 4.643 -11.972 1.00 95.56 106 LYS A N 1
ATOM 903 C CA . LYS A 1 106 ? 11.734 5.180 -12.974 1.00 95.56 106 LYS A CA 1
ATOM 904 C C . LYS A 1 106 ? 12.445 4.069 -13.754 1.00 95.56 106 LYS A C 1
ATOM 906 O O . LYS A 1 106 ? 12.695 4.254 -14.939 1.00 95.56 106 LYS A O 1
ATOM 911 N N . GLN A 1 107 ? 12.795 2.969 -13.095 1.00 92.50 107 GLN A N 1
ATOM 912 C CA . GLN A 1 107 ? 13.443 1.814 -13.716 1.00 92.50 107 GLN A CA 1
ATOM 913 C C . GLN A 1 107 ? 12.478 1.062 -14.639 1.00 92.50 107 GLN A C 1
ATOM 915 O O . GLN A 1 107 ? 12.859 0.759 -15.767 1.00 92.50 107 GLN A O 1
ATOM 920 N N . ASP A 1 108 ? 11.225 0.867 -14.215 1.00 91.00 108 ASP A N 1
ATOM 921 C CA . ASP A 1 108 ? 10.167 0.215 -15.002 1.00 91.00 108 ASP A CA 1
ATOM 922 C C . ASP A 1 108 ? 9.924 0.915 -16.350 1.00 91.00 108 ASP A C 1
ATOM 924 O O . ASP A 1 108 ? 9.634 0.274 -17.361 1.00 91.00 108 ASP A O 1
ATOM 928 N N . TRP A 1 109 ? 10.061 2.244 -16.370 1.00 93.25 109 TRP A N 1
ATOM 929 C CA . TRP A 1 109 ? 9.771 3.080 -17.535 1.00 93.25 109 TRP A CA 1
ATOM 930 C C . TRP A 1 109 ? 11.017 3.660 -18.215 1.00 93.25 109 TRP A C 1
ATOM 932 O O . TRP A 1 109 ? 10.889 4.554 -19.055 1.00 93.25 109 TRP A O 1
ATOM 942 N N . ASP A 1 110 ? 12.226 3.185 -17.895 1.00 92.19 110 ASP A N 1
ATOM 943 C CA . ASP A 1 110 ? 13.442 3.739 -18.495 1.00 92.19 110 ASP A CA 1
ATOM 944 C C . ASP A 1 110 ? 13.476 3.488 -20.015 1.00 92.19 110 ASP A C 1
ATOM 946 O O . ASP A 1 110 ? 13.517 2.357 -20.500 1.00 92.19 110 ASP A O 1
ATOM 950 N N . GLY A 1 111 ? 13.438 4.573 -20.794 1.00 90.75 111 GLY A N 1
ATOM 951 C CA . GLY A 1 111 ? 13.379 4.525 -22.258 1.00 90.75 111 GLY A CA 1
ATOM 952 C C . GLY A 1 111 ? 11.992 4.260 -22.856 1.00 90.75 111 GLY A C 1
ATOM 953 O O . GLY A 1 111 ? 11.886 4.142 -24.078 1.00 90.75 111 GLY A O 1
ATOM 954 N N . LEU A 1 112 ? 10.941 4.203 -22.033 1.00 92.56 112 LEU A N 1
ATOM 955 C CA . LEU A 1 112 ? 9.547 4.099 -22.461 1.00 92.56 112 LEU A CA 1
ATOM 956 C C . LEU A 1 112 ? 8.810 5.419 -22.189 1.00 92.56 112 LEU A C 1
ATOM 958 O O . LEU A 1 112 ? 9.109 6.129 -21.234 1.00 92.56 112 LEU A O 1
ATOM 962 N N . ASN A 1 113 ? 7.821 5.741 -23.024 1.00 93.88 113 ASN A N 1
ATOM 963 C CA . ASN A 1 113 ? 6.902 6.861 -22.800 1.00 93.88 113 ASN A CA 1
ATOM 964 C C . ASN A 1 113 ? 5.538 6.292 -22.377 1.00 93.88 113 ASN A C 1
ATOM 966 O O . ASN A 1 113 ? 4.685 6.104 -23.250 1.00 93.88 113 ASN A O 1
ATOM 970 N N . PRO A 1 114 ? 5.335 5.946 -21.090 1.00 95.12 114 PRO A N 1
ATOM 971 C CA . PRO A 1 114 ? 4.075 5.368 -20.638 1.00 95.12 114 PRO A CA 1
ATOM 972 C C . PRO A 1 114 ? 2.906 6.318 -20.860 1.00 95.12 114 PRO A C 1
ATOM 974 O O . PRO A 1 114 ? 3.017 7.530 -20.655 1.00 95.12 114 PRO A O 1
ATOM 977 N N . THR A 1 115 ? 1.751 5.761 -21.213 1.00 96.00 115 THR A N 1
ATOM 978 C CA . THR A 1 115 ? 0.499 6.512 -21.155 1.00 96.00 115 THR A CA 1
ATOM 979 C C . THR A 1 115 ? 0.030 6.645 -19.701 1.00 96.00 115 THR A C 1
ATOM 981 O O . THR A 1 115 ? 0.430 5.883 -18.820 1.00 96.00 115 THR A O 1
ATOM 984 N N . TRP A 1 116 ? -0.866 7.597 -19.421 1.00 95.25 116 TRP A N 1
ATOM 985 C CA . TRP A 1 116 ? -1.471 7.736 -18.088 1.00 95.25 116 TRP A CA 1
ATOM 986 C C . TRP A 1 116 ? -2.190 6.468 -17.623 1.00 95.25 116 TRP A C 1
ATOM 988 O O . TRP A 1 116 ? -2.200 6.168 -16.431 1.00 95.25 116 TRP A O 1
ATOM 998 N N . TYR A 1 117 ? -2.774 5.722 -18.561 1.00 95.06 117 TYR A N 1
ATOM 999 C CA . TYR A 1 117 ? -3.413 4.447 -18.268 1.00 95.06 117 TYR A CA 1
ATOM 1000 C C . TYR A 1 117 ? -2.394 3.412 -17.788 1.00 95.06 117 TYR A C 1
ATOM 1002 O O . TYR A 1 117 ? -2.641 2.738 -16.791 1.00 95.06 117 TYR A O 1
ATOM 1010 N N . ASP A 1 118 ? -1.231 3.347 -18.439 1.00 93.44 118 ASP A N 1
ATOM 1011 C CA . ASP A 1 118 ? -0.160 2.427 -18.060 1.00 93.44 118 ASP A CA 1
ATOM 1012 C C . ASP A 1 118 ? 0.357 2.739 -16.650 1.00 93.44 118 ASP A C 1
ATOM 1014 O O . ASP A 1 118 ? 0.447 1.841 -15.811 1.00 93.44 118 ASP A O 1
ATOM 1018 N N . LEU A 1 119 ? 0.577 4.025 -16.342 1.00 95.56 119 LEU A N 1
ATOM 1019 C CA . LEU A 1 119 ? 0.958 4.472 -14.999 1.00 95.56 119 LEU A CA 1
ATOM 1020 C C . LEU A 1 119 ? -0.100 4.092 -13.959 1.00 95.56 119 LEU A C 1
ATOM 1022 O O . LEU A 1 119 ? 0.231 3.448 -12.967 1.00 95.56 119 LEU A O 1
ATOM 1026 N N . LEU A 1 120 ? -1.373 4.427 -14.194 1.00 95.50 120 LEU A N 1
ATOM 1027 C CA . LEU A 1 120 ? -2.468 4.116 -13.266 1.00 95.50 120 LEU A CA 1
ATOM 1028 C C . LEU A 1 120 ? -2.689 2.611 -13.082 1.00 95.50 120 LEU A C 1
ATOM 1030 O O . LEU A 1 120 ? -3.142 2.191 -12.017 1.00 95.50 120 LEU A O 1
ATOM 1034 N N . SER A 1 121 ? -2.371 1.805 -14.094 1.00 92.69 121 SER A N 1
ATOM 1035 C CA . SER A 1 121 ? -2.455 0.347 -14.018 1.00 92.69 121 SER A CA 1
ATOM 1036 C C . SER A 1 121 ? -1.293 -0.290 -13.255 1.00 92.69 121 SER A C 1
ATOM 1038 O O . SER A 1 121 ? -1.449 -1.394 -12.736 1.00 92.69 121 SER A O 1
ATOM 1040 N N . SER A 1 122 ? -0.152 0.400 -13.150 1.00 94.12 122 SER A N 1
ATOM 1041 C CA . SER A 1 122 ? 1.029 -0.123 -12.465 1.00 94.12 122 SER A CA 1
ATOM 1042 C C . SER A 1 122 ? 0.839 -0.143 -10.944 1.00 94.12 122 SER A C 1
ATOM 1044 O O . SER A 1 122 ? 0.441 0.848 -10.324 1.00 94.12 122 SER A O 1
ATOM 1046 N N . GLU A 1 123 ? 1.148 -1.281 -10.320 1.00 93.75 123 GLU A N 1
ATOM 1047 C CA . GLU A 1 123 ? 0.992 -1.459 -8.870 1.00 93.75 123 GLU A CA 1
ATOM 1048 C C . GLU A 1 123 ? 1.918 -0.513 -8.085 1.00 93.75 123 GLU A C 1
ATOM 1050 O O . GLU A 1 123 ? 1.498 0.082 -7.090 1.00 93.75 123 GLU A O 1
ATOM 1055 N N . ASN A 1 124 ? 3.137 -0.288 -8.588 1.00 95.19 124 ASN A N 1
ATOM 1056 C CA . ASN A 1 124 ? 4.120 0.630 -8.006 1.00 95.19 124 ASN A CA 1
ATOM 1057 C C . ASN A 1 124 ? 3.588 2.069 -7.928 1.00 95.19 124 ASN A C 1
ATOM 1059 O O . ASN A 1 124 ? 3.687 2.719 -6.885 1.00 95.19 124 ASN A O 1
ATOM 1063 N N . PHE A 1 125 ? 2.960 2.566 -8.999 1.00 97.12 125 PHE A N 1
ATOM 1064 C CA . PHE A 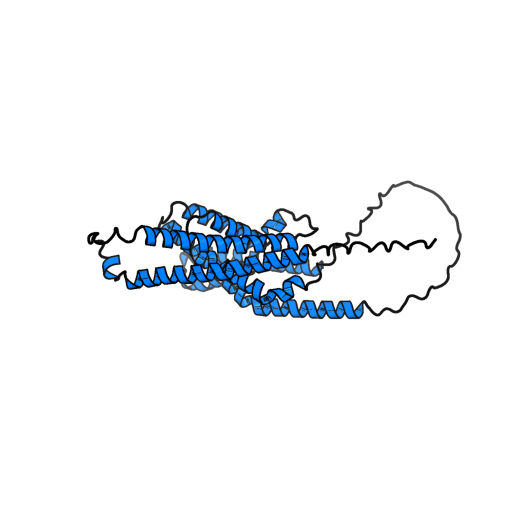1 125 ? 2.382 3.909 -9.008 1.00 97.12 125 PHE A CA 1
ATOM 1065 C C . PHE A 1 125 ? 1.175 4.029 -8.072 1.00 97.12 125 PHE A C 1
ATOM 1067 O O . PHE A 1 125 ? 1.051 5.021 -7.353 1.00 97.12 125 PHE A O 1
ATOM 1074 N N . GLN A 1 126 ? 0.307 3.014 -8.027 1.00 96.94 126 GLN A N 1
ATOM 1075 C CA . GLN A 1 126 ? -0.816 2.991 -7.086 1.00 96.94 126 GLN A CA 1
ATOM 1076 C C . GLN A 1 126 ? -0.323 3.056 -5.636 1.00 96.94 126 GLN A C 1
ATOM 1078 O O . GLN A 1 126 ? -0.842 3.850 -4.850 1.00 96.94 126 GLN A O 1
ATOM 1083 N N . TYR A 1 127 ? 0.718 2.293 -5.287 1.00 97.31 127 TYR A N 1
ATOM 1084 C CA . TYR A 1 127 ? 1.335 2.375 -3.966 1.00 97.31 127 TYR A CA 1
ATOM 1085 C C . TYR A 1 127 ? 1.938 3.747 -3.683 1.00 97.31 127 TYR A C 1
ATOM 1087 O O . TYR A 1 127 ? 1.718 4.262 -2.590 1.00 97.31 127 TYR A O 1
ATOM 1095 N N . LEU A 1 128 ? 2.610 4.378 -4.652 1.00 98.06 128 LEU A N 1
ATOM 1096 C CA . LEU A 1 128 ? 3.108 5.746 -4.496 1.00 98.06 128 LEU A CA 1
ATOM 1097 C C . LEU A 1 128 ? 1.981 6.741 -4.206 1.00 98.06 128 LEU A C 1
ATOM 1099 O O . LEU A 1 128 ? 2.123 7.544 -3.287 1.00 98.06 128 LEU A O 1
ATOM 1103 N N . MET A 1 129 ? 0.843 6.657 -4.907 1.00 98.06 129 MET A N 1
ATOM 1104 C CA . MET A 1 129 ? -0.320 7.510 -4.621 1.00 98.06 129 MET A CA 1
ATOM 1105 C C . MET A 1 129 ? -0.838 7.307 -3.191 1.00 98.06 129 MET A C 1
ATOM 1107 O O . MET A 1 129 ? -1.104 8.279 -2.480 1.00 98.06 129 MET A O 1
ATOM 1111 N N . ILE A 1 130 ? -0.940 6.050 -2.743 1.00 97.88 130 ILE A N 1
ATOM 1112 C CA . ILE A 1 130 ? -1.361 5.720 -1.375 1.00 97.88 130 ILE A CA 1
ATOM 1113 C C . ILE A 1 130 ? -0.334 6.255 -0.358 1.00 97.88 130 ILE A C 1
ATOM 1115 O O . ILE A 1 130 ? -0.710 6.852 0.650 1.00 97.88 130 ILE A O 1
ATOM 1119 N N . THR A 1 131 ? 0.967 6.098 -0.607 1.00 98.12 131 THR A N 1
ATOM 1120 C CA . THR A 1 131 ? 2.021 6.631 0.268 1.00 98.12 131 THR A CA 1
ATOM 1121 C C . THR A 1 131 ? 1.970 8.153 0.343 1.00 98.12 131 THR A C 1
ATOM 1123 O O . THR A 1 131 ? 2.050 8.705 1.440 1.00 98.12 131 THR A O 1
ATOM 1126 N N . THR A 1 132 ? 1.783 8.846 -0.784 1.00 98.19 132 THR A N 1
ATOM 1127 C CA . THR A 1 132 ? 1.613 10.305 -0.813 1.00 98.19 132 THR A CA 1
ATOM 1128 C C . THR A 1 132 ? 0.415 10.734 0.031 1.00 98.19 132 THR A C 1
ATOM 1130 O O . THR A 1 132 ? 0.551 11.638 0.857 1.00 98.19 132 THR A O 1
ATOM 1133 N N . LEU A 1 133 ? -0.723 10.039 -0.081 1.00 97.62 133 LEU A N 1
ATOM 1134 C CA . LEU A 1 133 ? -1.894 10.285 0.766 1.00 97.62 133 LEU A CA 1
ATOM 1135 C C . LEU A 1 133 ? -1.544 10.177 2.264 1.00 97.62 133 LEU A C 1
ATOM 1137 O O . LEU A 1 133 ? -1.917 11.039 3.066 1.00 97.62 133 LEU A O 1
ATOM 1141 N N . TRP A 1 134 ? -0.762 9.169 2.658 1.00 97.56 134 TRP A N 1
ATOM 1142 C CA . TRP A 1 134 ? -0.353 8.978 4.054 1.00 97.56 134 TRP A CA 1
ATOM 1143 C C . TRP A 1 134 ? 0.720 9.940 4.551 1.00 97.56 134 TRP A C 1
ATOM 1145 O O . TRP A 1 134 ? 0.763 10.237 5.749 1.00 97.56 134 TRP A O 1
ATOM 1155 N N . ILE A 1 135 ? 1.563 10.467 3.665 1.00 97.69 135 ILE A N 1
ATOM 1156 C CA . ILE A 1 135 ? 2.502 11.539 4.005 1.00 97.69 135 ILE A CA 1
ATOM 1157 C C . ILE A 1 135 ? 1.733 12.825 4.326 1.00 97.69 135 ILE A C 1
ATOM 1159 O O . ILE A 1 135 ? 2.072 13.496 5.301 1.00 97.69 135 ILE A O 1
ATOM 1163 N N . LEU A 1 136 ? 0.655 13.119 3.598 1.00 96.75 136 LEU A N 1
ATOM 1164 C CA . LEU A 1 136 ? -0.158 14.323 3.806 1.00 96.75 136 LEU A CA 1
ATOM 1165 C C . LEU A 1 136 ? -1.129 14.215 4.994 1.00 96.75 136 LEU A C 1
ATOM 1167 O O . LEU A 1 136 ? -1.501 15.224 5.588 1.00 96.75 136 LEU A O 1
ATOM 1171 N N . THR A 1 137 ? -1.514 13.001 5.387 1.00 95.06 137 THR A N 1
ATOM 1172 C CA . THR A 1 137 ? -2.480 12.787 6.477 1.00 95.06 137 THR A CA 1
ATOM 1173 C C . THR A 1 137 ? -1.810 12.890 7.859 1.00 95.06 137 THR A C 1
ATOM 1175 O O . THR A 1 137 ? -0.796 12.227 8.078 1.00 95.06 137 THR A O 1
ATOM 1178 N N . PRO A 1 138 ? -2.347 13.646 8.837 1.00 90.62 138 PRO A N 1
ATOM 1179 C CA . PRO A 1 138 ? -1.712 13.815 10.154 1.00 90.62 138 PRO A CA 1
ATOM 1180 C C . PRO A 1 138 ? -1.755 12.562 11.046 1.00 90.62 138 PRO A C 1
ATOM 1182 O O . PRO A 1 138 ? -0.962 12.449 11.981 1.00 90.62 138 PRO A O 1
ATOM 1185 N N . ASN A 1 139 ? -2.655 11.615 10.774 1.00 90.44 139 ASN A N 1
ATOM 1186 C CA . ASN A 1 139 ? -2.878 10.479 11.666 1.00 90.44 139 ASN A CA 1
ATOM 1187 C C . ASN A 1 139 ? -1.900 9.341 11.381 1.00 90.44 139 ASN A C 1
ATOM 1189 O O . ASN A 1 139 ? -1.809 8.839 10.257 1.00 90.44 139 ASN A O 1
ATOM 1193 N N . ASN A 1 140 ? -1.241 8.884 12.443 1.00 93.88 140 ASN A N 1
ATOM 1194 C CA . ASN A 1 140 ? -0.292 7.782 12.388 1.00 93.88 140 ASN A CA 1
ATOM 1195 C C . ASN A 1 140 ? -0.998 6.505 12.854 1.00 93.88 140 ASN A C 1
ATOM 1197 O O . ASN A 1 140 ? -1.390 6.395 14.018 1.00 93.88 140 ASN A O 1
ATOM 1201 N N . SER A 1 141 ? -1.149 5.539 11.954 1.00 95.25 141 SER A N 1
ATOM 1202 C CA . SER A 1 141 ? -1.757 4.240 12.250 1.00 95.25 141 SER A CA 1
ATOM 1203 C C . SER A 1 141 ? -0.861 3.123 11.735 1.00 95.25 141 SER A C 1
ATOM 1205 O O . SER A 1 141 ? -0.343 3.202 10.620 1.00 95.25 141 SER A O 1
ATOM 1207 N N . PHE A 1 142 ? -0.689 2.074 12.542 1.00 96.88 142 PHE A N 1
ATOM 1208 C CA . PHE A 1 142 ? 0.080 0.888 12.165 1.00 96.88 142 PHE A CA 1
ATOM 1209 C C . PHE A 1 142 ? -0.486 0.198 10.923 1.00 96.88 142 PHE A C 1
ATOM 1211 O O . PHE A 1 142 ? 0.269 -0.170 10.028 1.00 96.88 142 PHE A O 1
ATOM 1218 N N . TYR A 1 143 ? -1.810 0.110 10.802 1.00 96.25 143 TYR A N 1
ATOM 1219 C CA . TYR A 1 143 ? -2.437 -0.537 9.649 1.00 96.25 143 TYR A CA 1
ATOM 1220 C C . TYR A 1 143 ? -2.065 0.152 8.334 1.00 96.25 143 TYR A C 1
ATOM 1222 O O . TYR A 1 143 ? -1.877 -0.517 7.328 1.00 96.25 143 TYR A O 1
ATOM 1230 N N . ARG A 1 144 ? -1.876 1.479 8.352 1.00 96.38 144 ARG A N 1
ATOM 1231 C CA . ARG A 1 144 ? -1.516 2.260 7.159 1.00 96.38 144 ARG A CA 1
ATOM 1232 C C . ARG A 1 144 ? -0.081 2.012 6.703 1.00 96.38 144 ARG A C 1
ATOM 1234 O O . ARG A 1 144 ? 0.171 2.078 5.509 1.00 96.38 144 ARG A O 1
ATOM 1241 N N . ILE A 1 145 ? 0.851 1.729 7.620 1.00 97.38 145 ILE A N 1
ATOM 1242 C CA . ILE A 1 145 ? 2.256 1.471 7.266 1.00 97.38 145 ILE A CA 1
ATOM 1243 C C . ILE A 1 145 ? 2.533 -0.003 6.939 1.00 97.38 145 ILE A C 1
ATOM 1245 O O . ILE A 1 145 ? 3.465 -0.310 6.198 1.00 97.38 145 ILE A O 1
ATOM 1249 N N . LEU A 1 146 ? 1.722 -0.913 7.479 1.00 97.31 146 LEU A N 1
ATOM 1250 C CA . LEU A 1 146 ? 1.949 -2.354 7.405 1.00 97.31 146 LEU A CA 1
ATOM 1251 C C . LEU A 1 146 ? 2.101 -2.899 5.967 1.00 97.31 146 LEU A C 1
ATOM 1253 O O . LEU A 1 146 ? 3.067 -3.629 5.743 1.00 97.31 146 LEU A O 1
ATOM 1257 N N . PRO A 1 147 ? 1.263 -2.528 4.974 1.00 97.12 147 PRO A N 1
ATOM 1258 C CA . PRO A 1 147 ? 1.462 -2.971 3.592 1.00 97.12 147 PRO A CA 1
ATOM 1259 C C . PRO A 1 147 ? 2.842 -2.586 3.038 1.00 97.12 147 PRO A C 1
ATOM 1261 O O . PRO A 1 147 ? 3.491 -3.393 2.381 1.00 97.12 147 PRO A O 1
ATOM 1264 N N . PHE A 1 148 ? 3.339 -1.389 3.367 1.00 97.88 148 PHE A N 1
ATOM 1265 C CA . PHE A 1 148 ? 4.638 -0.895 2.896 1.00 97.88 148 PHE A CA 1
ATOM 1266 C C . PHE A 1 148 ? 5.824 -1.570 3.582 1.00 97.88 148 PHE A C 1
ATOM 1268 O O . PHE A 1 148 ? 6.867 -1.755 2.956 1.00 97.88 148 PHE A O 1
ATOM 1275 N N . LEU A 1 149 ? 5.671 -1.948 4.856 1.00 98.00 149 LEU A N 1
ATOM 1276 C CA . LEU A 1 149 ? 6.653 -2.764 5.570 1.00 98.00 149 LEU A CA 1
ATOM 1277 C C . LEU A 1 149 ? 6.801 -4.130 4.904 1.00 98.00 149 LEU A C 1
ATOM 1279 O O . LEU A 1 149 ? 7.915 -4.546 4.606 1.00 98.00 149 LEU A O 1
ATOM 1283 N N . LEU A 1 150 ? 5.681 -4.800 4.633 1.00 96.75 150 LEU A N 1
ATOM 1284 C CA . LEU A 1 150 ? 5.673 -6.119 4.001 1.00 96.75 150 LEU A CA 1
ATOM 1285 C C . LEU A 1 150 ? 6.230 -6.069 2.581 1.00 96.75 150 LEU A C 1
ATOM 1287 O O . LEU A 1 150 ? 7.062 -6.896 2.219 1.00 96.75 150 LEU A O 1
ATOM 1291 N N . LEU A 1 151 ? 5.829 -5.060 1.808 1.00 95.62 151 LEU A N 1
ATOM 1292 C CA . LEU A 1 151 ? 6.334 -4.861 0.457 1.00 95.62 151 LEU A CA 1
ATOM 1293 C C . LEU A 1 151 ? 7.840 -4.556 0.461 1.00 95.62 151 LEU A C 1
ATOM 1295 O O . LEU A 1 151 ? 8.594 -5.161 -0.291 1.00 95.62 151 LEU A O 1
ATOM 1299 N N . SER A 1 152 ? 8.314 -3.698 1.371 1.00 97.00 152 SER A N 1
ATOM 1300 C CA . SER A 1 152 ? 9.755 -3.425 1.515 1.00 97.00 152 SER A CA 1
ATOM 1301 C C . SER A 1 152 ? 10.547 -4.647 1.966 1.00 97.00 152 SER A C 1
ATOM 1303 O O . SER A 1 152 ? 11.681 -4.838 1.536 1.00 97.00 152 SER A O 1
ATOM 1305 N N . PHE A 1 153 ? 9.960 -5.481 2.824 1.00 96.75 153 PHE A N 1
ATOM 1306 C CA . PHE A 1 153 ? 10.567 -6.734 3.256 1.00 96.75 153 PHE A CA 1
ATOM 1307 C C . PHE A 1 153 ? 10.709 -7.707 2.084 1.00 96.75 153 PHE A C 1
ATOM 1309 O O . PHE A 1 153 ? 11.764 -8.319 1.931 1.00 96.75 153 PHE A O 1
ATOM 1316 N N . MET A 1 154 ? 9.681 -7.803 1.237 1.00 93.94 154 MET A N 1
ATOM 1317 C CA . MET A 1 154 ? 9.709 -8.608 0.018 1.00 93.94 154 MET A CA 1
ATOM 1318 C C . MET A 1 154 ? 10.836 -8.155 -0.915 1.00 93.94 154 MET A C 1
ATOM 1320 O O . MET A 1 154 ? 11.703 -8.957 -1.248 1.00 93.94 154 MET A O 1
ATOM 1324 N N . HIS A 1 155 ? 10.885 -6.866 -1.257 1.00 93.50 155 HIS A N 1
ATOM 1325 C CA . HIS A 1 155 ? 11.927 -6.319 -2.131 1.00 93.50 155 HIS A CA 1
ATOM 1326 C C . HIS A 1 155 ? 13.336 -6.531 -1.571 1.00 93.50 155 HIS A C 1
ATOM 1328 O O . HIS A 1 155 ? 14.244 -6.926 -2.296 1.00 93.50 155 HIS A O 1
ATOM 1334 N N . LEU A 1 156 ? 13.534 -6.343 -0.262 1.00 94.75 156 LEU A N 1
ATOM 1335 C CA . LEU A 1 156 ? 14.849 -6.546 0.342 1.00 94.75 156 LEU A CA 1
ATOM 1336 C C . LEU A 1 156 ? 15.266 -8.026 0.353 1.00 94.75 156 LEU A C 1
ATOM 1338 O O . LEU A 1 156 ? 16.438 -8.336 0.147 1.00 94.75 156 LEU A O 1
ATOM 1342 N N . ARG A 1 157 ? 14.314 -8.943 0.561 1.00 93.94 157 ARG A N 1
ATOM 1343 C CA . ARG A 1 157 ? 14.567 -10.390 0.553 1.00 93.94 157 ARG A CA 1
ATOM 1344 C C . ARG A 1 157 ? 14.990 -10.899 -0.827 1.00 93.94 157 ARG A C 1
ATOM 1346 O O . ARG A 1 157 ? 15.844 -11.775 -0.889 1.00 93.94 157 ARG A O 1
ATOM 1353 N N . TYR A 1 158 ? 14.437 -10.338 -1.902 1.00 88.19 158 TYR A N 1
ATOM 1354 C CA . TYR A 1 158 ? 14.698 -10.768 -3.285 1.00 88.19 158 TYR A CA 1
ATOM 1355 C C . TYR A 1 158 ? 15.545 -9.776 -4.090 1.00 88.19 158 TYR A C 1
ATOM 1357 O O . TYR A 1 158 ? 15.556 -9.811 -5.319 1.00 88.19 158 TYR A O 1
ATOM 1365 N N . HIS A 1 159 ? 16.299 -8.913 -3.407 1.00 86.38 159 HIS A N 1
ATOM 1366 C CA . HIS A 1 159 ? 17.033 -7.827 -4.053 1.00 86.38 159 HIS A CA 1
ATOM 1367 C C . HIS A 1 159 ? 18.092 -8.288 -5.075 1.00 86.38 159 HIS A C 1
ATOM 1369 O O . HIS A 1 159 ? 18.467 -7.511 -5.948 1.00 86.38 159 HIS A O 1
ATOM 1375 N N . ASP A 1 160 ? 18.601 -9.520 -4.979 1.00 82.56 160 ASP A N 1
ATOM 1376 C CA . ASP A 1 160 ? 19.592 -10.047 -5.925 1.00 82.56 160 ASP A CA 1
ATOM 1377 C C . ASP A 1 160 ? 18.977 -10.387 -7.291 1.00 82.56 160 ASP A C 1
ATOM 1379 O O . ASP A 1 160 ? 19.644 -10.243 -8.319 1.00 82.56 160 ASP A O 1
ATOM 1383 N N . PHE A 1 161 ? 17.693 -10.752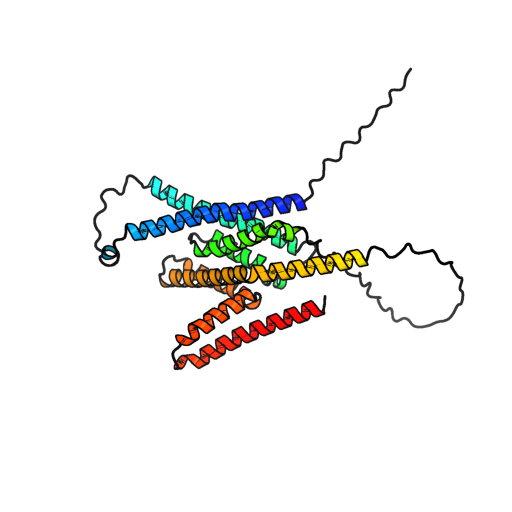 -7.317 1.00 77.00 161 PHE A N 1
ATOM 1384 C CA . PHE A 1 161 ? 16.961 -11.101 -8.537 1.00 77.00 161 PHE A CA 1
ATOM 1385 C C . PHE A 1 161 ? 16.500 -9.858 -9.307 1.00 77.00 161 PHE A C 1
ATOM 1387 O O . PHE A 1 161 ? 16.600 -9.803 -10.528 1.00 77.00 161 PHE A O 1
ATOM 1394 N N . GLU A 1 162 ? 16.077 -8.807 -8.603 1.00 71.12 162 GLU A N 1
ATOM 1395 C CA . GLU A 1 162 ? 15.476 -7.614 -9.223 1.00 71.12 162 GLU A CA 1
ATOM 1396 C C . GLU A 1 162 ? 16.455 -6.833 -10.127 1.00 71.12 162 GLU A C 1
ATOM 1398 O O . GLU A 1 162 ? 16.044 -6.175 -11.079 1.00 71.12 162 GLU A O 1
ATOM 1403 N N . PHE A 1 163 ? 17.768 -6.946 -9.887 1.00 71.88 163 PHE A N 1
ATOM 1404 C CA . PHE A 1 163 ? 18.803 -6.250 -10.671 1.00 71.88 163 PHE A CA 1
ATOM 1405 C C . PHE A 1 163 ? 19.596 -7.142 -11.626 1.00 71.88 163 PHE A C 1
ATOM 1407 O O . PHE A 1 163 ? 20.448 -6.632 -12.358 1.00 71.88 163 PHE A O 1
ATOM 1414 N N . THR A 1 164 ? 19.378 -8.455 -11.600 1.00 65.44 164 THR A N 1
ATOM 1415 C CA . THR A 1 164 ? 20.073 -9.393 -12.492 1.00 65.44 164 THR A CA 1
ATOM 1416 C C . THR A 1 164 ? 19.323 -9.627 -13.793 1.00 65.44 164 THR A C 1
ATOM 1418 O O . THR A 1 164 ? 19.956 -10.039 -14.766 1.00 65.44 164 THR A O 1
ATOM 1421 N N . ILE A 1 165 ? 18.029 -9.288 -13.856 1.00 58.94 165 ILE A N 1
ATOM 1422 C CA . ILE A 1 165 ? 17.248 -9.351 -15.091 1.00 58.94 165 ILE A CA 1
ATOM 1423 C C . ILE A 1 165 ? 17.891 -8.386 -16.100 1.00 58.94 165 ILE A C 1
ATOM 1425 O O . ILE A 1 165 ? 17.881 -7.168 -15.878 1.00 58.94 165 ILE A O 1
ATOM 1429 N N . PRO A 1 166 ? 18.493 -8.885 -17.199 1.00 56.78 166 PRO A N 1
ATOM 1430 C CA . PRO A 1 166 ? 19.038 -8.012 -18.222 1.00 56.78 166 PRO A CA 1
ATOM 1431 C C . PRO A 1 166 ? 17.878 -7.165 -18.732 1.00 56.78 166 PRO A C 1
ATOM 1433 O O . PRO A 1 166 ? 16.903 -7.723 -19.236 1.00 56.78 166 PRO A O 1
ATOM 1436 N N . LEU A 1 167 ? 17.973 -5.839 -18.539 1.00 56.03 167 LEU A N 1
ATOM 1437 C CA . LEU A 1 167 ? 16.987 -4.854 -18.992 1.00 56.03 167 LEU A CA 1
ATOM 1438 C C . LEU A 1 167 ? 16.416 -5.334 -20.320 1.00 56.03 167 LEU A C 1
ATOM 1440 O O . LEU A 1 167 ? 17.192 -5.471 -21.274 1.00 56.03 167 LEU A O 1
ATOM 1444 N N . ARG A 1 168 ? 15.109 -5.663 -20.324 1.00 50.47 168 ARG A N 1
ATOM 1445 C CA . ARG A 1 168 ? 14.387 -6.246 -21.465 1.00 50.47 168 ARG A CA 1
ATOM 1446 C C . ARG A 1 168 ? 14.978 -5.627 -22.729 1.00 50.47 168 ARG A C 1
ATOM 1448 O O . ARG A 1 168 ? 14.977 -4.392 -22.798 1.00 50.47 168 ARG A O 1
ATOM 1455 N N . PRO A 1 169 ? 15.565 -6.427 -23.648 1.00 46.28 169 PRO A N 1
ATOM 1456 C CA . PRO A 1 169 ? 16.357 -5.890 -24.744 1.00 46.28 169 PRO A CA 1
ATOM 1457 C C . PRO A 1 169 ? 15.524 -4.798 -25.377 1.00 46.28 169 PRO A C 1
ATOM 1459 O O . PRO A 1 169 ? 14.378 -5.072 -25.746 1.00 46.28 169 PRO A O 1
ATOM 1462 N N . LYS A 1 170 ? 16.048 -3.556 -25.361 1.00 45.00 170 LYS A N 1
ATOM 1463 C CA . LYS A 1 170 ? 15.352 -2.391 -25.916 1.00 45.00 170 LYS A CA 1
ATOM 1464 C C . LYS A 1 170 ? 14.742 -2.888 -27.202 1.00 45.00 170 LYS A C 1
ATOM 1466 O O . LYS A 1 170 ? 15.509 -3.326 -28.059 1.00 45.00 170 LYS A O 1
ATOM 1471 N N . SER A 1 171 ? 13.409 -2.906 -27.281 1.00 43.28 171 SER A N 1
ATOM 1472 C CA . SER A 1 171 ? 12.724 -3.211 -28.526 1.00 43.28 171 SER A CA 1
ATOM 1473 C C . SER A 1 171 ? 13.304 -2.204 -29.493 1.00 43.28 171 SER A C 1
ATOM 1475 O O . SER A 1 171 ? 12.968 -1.018 -29.444 1.00 43.28 171 SER A O 1
ATOM 1477 N N . THR A 1 172 ? 14.297 -2.629 -30.272 1.00 42.69 172 THR A N 1
ATOM 1478 C CA . THR A 1 172 ? 14.787 -1.883 -31.403 1.00 42.69 172 THR A CA 1
ATOM 1479 C C . THR A 1 172 ? 13.572 -1.916 -32.278 1.00 42.69 172 THR A C 1
ATOM 1481 O O . THR A 1 172 ? 13.360 -2.908 -32.971 1.00 42.69 172 THR A O 1
ATOM 1484 N N . ASN A 1 173 ? 12.706 -0.908 -32.127 1.00 40.19 173 ASN A N 1
ATOM 1485 C CA . ASN A 1 173 ? 11.618 -0.682 -33.043 1.00 40.19 173 ASN A CA 1
ATOM 1486 C C . ASN A 1 173 ? 12.283 -0.865 -34.397 1.00 40.19 173 ASN A C 1
ATOM 1488 O O . ASN A 1 173 ? 13.225 -0.111 -34.683 1.00 40.19 173 ASN A O 1
ATOM 1492 N N . PRO A 1 174 ? 11.919 -1.893 -35.186 1.00 43.12 174 PRO A N 1
ATOM 1493 C CA . PRO A 1 174 ? 12.309 -1.874 -36.566 1.00 43.12 174 PRO A CA 1
ATOM 1494 C C . PRO A 1 174 ? 11.678 -0.577 -37.020 1.00 43.12 174 PRO A C 1
ATOM 1496 O O . PRO A 1 174 ? 10.451 -0.444 -36.995 1.00 43.12 174 PRO A O 1
ATOM 1499 N N . THR A 1 175 ? 12.516 0.433 -37.254 1.00 42.72 175 THR A N 1
ATOM 1500 C CA . THR A 1 175 ? 12.118 1.663 -37.901 1.00 42.72 175 THR A CA 1
ATOM 1501 C C . THR A 1 175 ? 11.550 1.168 -39.205 1.00 42.72 175 THR A C 1
ATOM 1503 O O . THR A 1 175 ? 12.273 0.904 -40.165 1.00 42.72 175 THR A O 1
ATOM 1506 N N . THR A 1 176 ? 10.248 0.914 -39.176 1.00 41.72 176 THR A N 1
ATOM 1507 C CA . THR A 1 176 ? 9.449 0.569 -40.316 1.00 41.72 176 THR A CA 1
ATOM 1508 C C . THR A 1 176 ? 9.486 1.885 -41.044 1.00 41.72 176 THR A C 1
ATOM 1510 O O . THR A 1 176 ? 8.717 2.800 -40.762 1.00 41.72 176 THR A O 1
ATOM 1513 N N . LYS A 1 177 ? 10.505 2.032 -41.895 1.00 42.84 177 LYS A N 1
ATOM 1514 C CA . LYS A 1 177 ? 10.427 2.896 -43.050 1.00 42.84 177 LYS A CA 1
ATOM 1515 C C . LYS A 1 177 ? 9.185 2.379 -43.746 1.00 42.84 177 LYS A C 1
ATOM 1517 O O . LYS A 1 177 ? 9.263 1.391 -44.464 1.00 42.84 177 LYS A O 1
ATOM 1522 N N . ILE A 1 178 ? 8.035 2.957 -43.410 1.00 38.28 178 ILE A N 1
ATOM 1523 C CA . ILE A 1 178 ? 6.823 2.810 -44.190 1.00 38.28 178 ILE A CA 1
ATOM 1524 C C . ILE A 1 178 ? 7.298 3.193 -45.587 1.00 38.28 178 ILE A C 1
ATOM 1526 O O . ILE A 1 178 ? 7.735 4.336 -45.764 1.00 38.28 178 ILE A O 1
ATOM 1530 N N . PRO A 1 179 ? 7.355 2.252 -46.543 1.00 42.66 179 PRO A N 1
ATOM 1531 C CA . PRO A 1 179 ? 7.619 2.642 -47.903 1.00 42.66 179 PRO A CA 1
ATOM 1532 C C . PRO A 1 179 ? 6.450 3.545 -48.265 1.00 42.66 179 PRO A C 1
ATOM 1534 O O . PRO A 1 179 ? 5.299 3.112 -48.317 1.00 42.66 179 PRO A O 1
ATOM 1537 N N . THR A 1 180 ? 6.734 4.831 -48.428 1.00 42.62 180 THR A N 1
ATOM 1538 C CA . THR A 1 180 ? 5.855 5.740 -49.138 1.00 42.62 180 THR A CA 1
ATOM 1539 C C . THR A 1 180 ? 5.673 5.130 -50.518 1.00 42.62 180 THR A C 1
ATOM 1541 O O . THR A 1 180 ? 6.554 5.204 -51.372 1.00 42.62 180 THR A O 1
ATOM 1544 N N . VAL A 1 181 ? 4.544 4.445 -50.702 1.00 45.00 181 VAL A N 1
ATOM 1545 C CA . VAL A 1 181 ? 4.092 3.935 -51.990 1.00 45.00 181 VAL A CA 1
ATOM 1546 C C . VAL A 1 181 ? 3.836 5.158 -52.867 1.00 45.00 181 VAL A C 1
ATOM 1548 O O . VAL A 1 181 ? 2.748 5.728 -52.865 1.00 45.00 181 VAL A O 1
ATOM 1551 N N . LYS A 1 182 ? 4.867 5.601 -53.593 1.00 47.00 182 LYS A N 1
ATOM 1552 C CA . LYS A 1 182 ? 4.677 6.379 -54.812 1.00 47.00 182 LYS A CA 1
ATOM 1553 C C . LYS A 1 182 ? 4.123 5.420 -55.851 1.00 47.00 182 LYS A C 1
ATOM 1555 O O . LYS A 1 182 ? 4.804 4.509 -56.312 1.00 47.00 182 LYS A O 1
ATOM 1560 N N . LYS A 1 183 ? 2.846 5.607 -56.146 1.00 50.19 183 LYS A N 1
ATOM 1561 C CA . LYS A 1 183 ? 2.145 4.959 -57.240 1.00 50.19 183 LYS A CA 1
ATOM 1562 C C . LYS A 1 183 ? 2.496 5.724 -58.514 1.00 50.19 183 LYS A C 1
ATOM 1564 O O . LYS A 1 183 ? 1.731 6.590 -58.904 1.00 50.19 183 LYS A O 1
ATOM 1569 N N . ASP A 1 184 ? 3.636 5.405 -59.118 1.00 44.47 184 ASP A N 1
ATOM 1570 C CA . ASP A 1 184 ? 3.977 5.872 -60.461 1.00 44.47 184 ASP A CA 1
ATOM 1571 C C . ASP A 1 184 ? 4.243 4.670 -61.374 1.00 44.47 184 ASP A C 1
ATOM 1573 O O . ASP A 1 184 ? 4.923 3.702 -61.032 1.00 44.47 184 ASP A O 1
ATOM 1577 N N . SER A 1 185 ? 3.584 4.738 -62.519 1.00 45.31 185 SER A N 1
ATOM 1578 C CA . SER A 1 185 ? 3.502 3.793 -63.622 1.00 45.31 185 SER A CA 1
ATOM 1579 C C . SER A 1 185 ? 4.776 3.708 -64.474 1.00 45.31 185 SER A C 1
ATOM 1581 O O . SER A 1 185 ? 5.416 4.726 -64.707 1.00 45.31 185 SER A O 1
ATOM 1583 N N . ASN A 1 186 ? 4.983 2.521 -65.062 1.00 39.88 186 ASN A N 1
ATOM 1584 C CA . ASN A 1 186 ? 5.742 2.197 -66.286 1.00 39.88 186 ASN A CA 1
ATOM 1585 C C . ASN A 1 186 ? 7.282 2.329 -66.300 1.00 39.88 186 ASN A C 1
ATOM 1587 O O . ASN A 1 186 ? 7.824 3.418 -66.194 1.00 39.88 186 ASN A O 1
ATOM 1591 N N . SER A 1 187 ? 7.957 1.193 -66.555 1.00 36.41 187 SER A N 1
ATOM 1592 C CA . SER A 1 187 ? 8.648 0.825 -67.821 1.00 36.41 187 SER A CA 1
ATOM 1593 C C . SER A 1 187 ? 9.994 0.102 -67.616 1.00 36.41 187 SER A C 1
ATOM 1595 O O . SER A 1 187 ? 10.891 0.622 -66.966 1.00 36.41 187 SER A O 1
ATOM 1597 N N . GLU A 1 188 ? 10.082 -1.085 -68.227 1.00 37.41 188 GLU A N 1
ATOM 1598 C CA . GLU A 1 188 ? 11.225 -1.723 -68.916 1.00 37.41 188 GLU A CA 1
ATOM 1599 C C . GLU A 1 188 ? 12.641 -1.832 -68.290 1.00 37.41 188 GLU A C 1
ATOM 1601 O O . GLU A 1 188 ? 13.394 -0.879 -68.159 1.00 37.41 188 GLU A O 1
ATOM 1606 N N . GLN A 1 189 ? 13.020 -3.103 -68.072 1.00 36.12 189 GLN A N 1
ATOM 1607 C CA . GLN A 1 189 ? 14.166 -3.807 -68.684 1.00 36.12 189 GLN A CA 1
ATOM 1608 C C . GLN A 1 189 ? 15.610 -3.317 -68.419 1.00 36.12 189 GLN A C 1
ATOM 1610 O O . GLN A 1 189 ? 16.073 -2.361 -69.019 1.00 36.12 189 GLN A O 1
ATOM 1615 N N . SER A 1 190 ? 16.401 -4.121 -67.684 1.00 34.03 190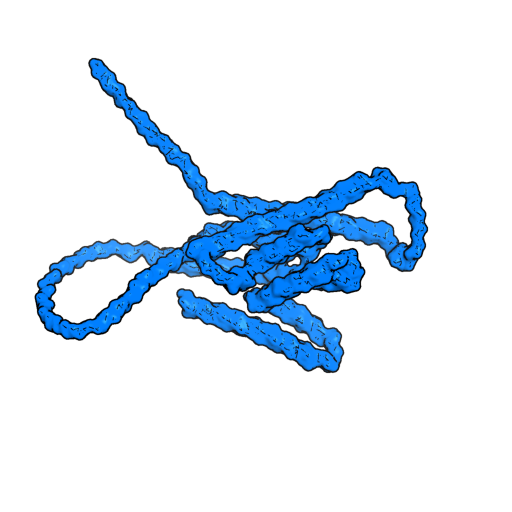 SER A N 1
ATOM 1616 C CA . SER A 1 190 ? 17.728 -4.594 -68.144 1.00 34.03 190 SER A CA 1
ATOM 1617 C C . SER A 1 190 ? 18.354 -5.644 -67.207 1.00 34.03 190 SER A C 1
ATOM 1619 O O . SER A 1 190 ? 18.295 -5.545 -65.984 1.00 34.03 190 SER A O 1
ATOM 1621 N N . LYS A 1 191 ? 18.991 -6.640 -67.833 1.00 42.88 191 LYS A N 1
ATOM 1622 C CA . LYS A 1 191 ? 19.861 -7.689 -67.278 1.00 42.88 191 LYS A CA 1
ATOM 1623 C C . LYS A 1 191 ? 21.135 -7.113 -66.635 1.00 42.88 191 LYS A C 1
ATOM 1625 O O . LYS A 1 191 ? 21.691 -6.157 -67.169 1.00 42.88 191 LYS A O 1
ATOM 1630 N N . ASN A 1 192 ? 21.658 -7.779 -65.597 1.00 37.34 192 ASN A N 1
ATOM 1631 C CA . ASN A 1 192 ? 22.971 -8.465 -65.590 1.00 37.34 192 ASN A CA 1
ATOM 1632 C C . ASN A 1 192 ? 23.411 -8.875 -64.164 1.00 37.34 192 ASN A C 1
ATOM 1634 O O . ASN A 1 192 ? 23.338 -8.095 -63.221 1.00 37.34 192 ASN A O 1
ATOM 1638 N N . THR A 1 193 ? 23.889 -10.118 -64.041 1.00 40.38 193 THR A N 1
ATOM 1639 C CA . THR A 1 193 ? 24.603 -10.726 -62.892 1.00 40.38 193 THR A CA 1
ATOM 1640 C C . THR A 1 193 ? 26.114 -10.438 -63.020 1.00 40.38 193 THR A C 1
ATOM 1642 O O . THR A 1 193 ? 26.570 -10.275 -64.153 1.00 40.38 193 THR A O 1
ATOM 1645 N N . PRO A 1 194 ? 26.912 -10.373 -61.930 1.00 47.97 194 PRO A N 1
ATOM 1646 C CA . PRO A 1 194 ? 27.659 -11.551 -61.426 1.00 47.97 194 PRO A CA 1
ATOM 1647 C C . PRO A 1 194 ? 27.742 -11.598 -59.877 1.00 47.97 194 PRO A C 1
ATOM 1649 O O . PRO A 1 194 ? 27.882 -10.580 -59.219 1.00 47.97 194 PRO A O 1
ATOM 1652 N N . LYS A 1 195 ? 27.473 -12.736 -59.223 1.00 43.00 195 LYS A N 1
ATOM 1653 C CA . LYS A 1 195 ? 28.433 -13.798 -58.845 1.00 43.00 195 LYS A CA 1
ATOM 1654 C C . LYS A 1 195 ? 29.550 -13.299 -57.904 1.00 43.00 195 LYS A C 1
ATOM 1656 O O . LYS A 1 195 ? 30.640 -12.979 -58.360 1.00 43.00 195 LYS A O 1
ATOM 1661 N N . GLU A 1 196 ? 29.279 -13.328 -56.596 1.00 37.12 196 GLU A N 1
ATOM 1662 C CA . GLU A 1 196 ? 30.294 -13.254 -55.536 1.00 37.12 196 GLU A CA 1
ATOM 1663 C C . GLU A 1 196 ? 30.302 -14.524 -54.670 1.00 37.12 196 GLU A C 1
ATOM 1665 O O . GLU A 1 196 ? 29.285 -15.180 -54.437 1.00 37.12 196 GLU A O 1
ATOM 1670 N N . THR A 1 197 ? 31.523 -14.870 -54.282 1.00 38.47 197 THR A N 1
ATOM 1671 C CA . THR A 1 197 ? 32.038 -16.080 -53.634 1.00 38.47 197 THR A CA 1
ATOM 1672 C C . THR A 1 197 ? 31.551 -16.255 -52.184 1.00 38.47 197 THR A C 1
ATOM 1674 O O . THR A 1 197 ? 31.336 -15.258 -51.495 1.00 38.47 197 THR A O 1
ATOM 1677 N N . PRO A 1 198 ? 31.432 -17.494 -51.657 1.00 42.97 198 PRO A N 1
ATOM 1678 C CA . PRO A 1 198 ? 30.982 -17.731 -50.288 1.00 42.97 198 PRO A CA 1
ATOM 1679 C C . PRO A 1 198 ? 32.089 -17.375 -49.287 1.00 42.97 198 PRO A C 1
ATOM 1681 O O . PRO A 1 198 ? 33.108 -18.062 -49.207 1.00 42.97 198 PRO A O 1
ATOM 1684 N N . GLN A 1 199 ? 31.887 -16.322 -48.493 1.00 40.28 199 GLN A N 1
ATOM 1685 C CA . GLN A 1 199 ? 32.642 -16.128 -47.258 1.00 40.28 199 GLN A CA 1
ATOM 1686 C C . GLN A 1 199 ? 32.077 -17.049 -46.172 1.00 40.28 199 GLN A C 1
ATOM 1688 O O . GLN A 1 199 ? 30.893 -17.024 -45.843 1.00 40.28 199 GLN A O 1
ATOM 1693 N N . SER A 1 200 ? 32.959 -17.881 -45.628 1.00 45.69 200 SER A N 1
ATOM 1694 C CA . SER A 1 200 ? 32.731 -18.764 -44.492 1.00 45.69 200 SER A CA 1
ATOM 1695 C C . SER A 1 200 ? 32.289 -17.978 -43.255 1.00 45.69 200 SER A C 1
ATOM 1697 O O . SER A 1 200 ? 33.080 -17.251 -42.652 1.00 45.69 200 SER A O 1
ATOM 1699 N N . ILE A 1 201 ? 31.028 -18.157 -42.869 1.00 46.53 201 ILE A N 1
ATOM 1700 C CA . ILE A 1 201 ? 30.454 -17.655 -41.618 1.00 46.53 201 ILE A CA 1
ATOM 1701 C C . ILE A 1 201 ? 31.077 -18.441 -40.446 1.00 46.53 201 ILE A C 1
ATOM 1703 O O . ILE A 1 201 ? 31.066 -19.676 -40.479 1.00 46.53 201 ILE A O 1
ATOM 1707 N N . PRO A 1 202 ? 31.620 -17.778 -39.407 1.00 46.06 202 PRO A N 1
ATOM 1708 C CA . PRO A 1 202 ? 32.100 -18.456 -38.211 1.00 46.06 202 PRO A CA 1
ATOM 1709 C C . PRO A 1 202 ? 30.934 -19.103 -37.461 1.00 46.06 202 PRO A C 1
ATOM 1711 O O . PRO A 1 202 ? 29.871 -18.508 -37.291 1.00 46.06 202 PRO A O 1
ATOM 1714 N N . LYS A 1 203 ? 31.174 -20.335 -37.018 1.00 49.00 203 LYS A N 1
ATOM 1715 C CA . LYS A 1 203 ? 30.245 -21.239 -36.342 1.00 49.00 203 LYS A CA 1
ATOM 1716 C C . LYS A 1 203 ? 29.375 -20.558 -35.279 1.00 49.00 203 LYS A C 1
ATOM 1718 O O . LYS A 1 203 ? 29.851 -20.058 -34.265 1.00 49.00 203 LYS A O 1
ATOM 1723 N N . THR A 1 204 ? 28.078 -20.662 -35.530 1.00 50.62 204 THR A N 1
ATOM 1724 C CA . THR A 1 204 ? 26.948 -20.771 -34.608 1.00 50.62 204 THR A CA 1
ATOM 1725 C C . THR A 1 204 ? 27.350 -21.479 -33.305 1.00 50.62 204 THR A C 1
ATOM 1727 O O . THR A 1 204 ? 27.451 -22.698 -33.266 1.00 50.62 204 THR A O 1
ATOM 1730 N N . GLY A 1 205 ? 27.633 -20.711 -32.251 1.00 52.88 205 GLY A N 1
ATOM 1731 C CA . GLY A 1 205 ? 28.003 -21.244 -30.930 1.00 52.88 205 GLY A CA 1
ATOM 1732 C C . GLY A 1 205 ? 27.615 -20.336 -29.760 1.00 52.88 205 GLY A C 1
ATOM 1733 O O . GLY A 1 205 ? 28.173 -20.462 -28.686 1.00 52.88 205 GLY A O 1
ATOM 1734 N N . SER A 1 206 ? 26.708 -19.373 -29.970 1.00 57.91 206 SER A N 1
ATOM 1735 C CA . SER A 1 206 ? 26.335 -18.377 -28.944 1.00 57.91 206 SER A CA 1
ATOM 1736 C C . SER A 1 206 ? 24.822 -18.173 -28.782 1.00 57.91 206 SER A C 1
ATOM 1738 O O . SER A 1 206 ? 24.391 -17.574 -27.797 1.00 57.91 206 SER A O 1
ATOM 1740 N N . GLN A 1 207 ? 23.991 -18.659 -29.712 1.00 58.84 207 GLN A N 1
ATOM 1741 C CA . GLN A 1 207 ? 22.533 -18.524 -29.600 1.00 58.84 207 GLN A CA 1
ATOM 1742 C C . GLN A 1 207 ? 21.890 -19.605 -28.723 1.00 58.84 207 GLN A C 1
ATOM 1744 O O . GLN A 1 207 ? 20.852 -19.338 -28.123 1.00 58.84 207 GLN A O 1
ATOM 1749 N N . GLU A 1 208 ? 22.491 -20.790 -28.629 1.00 68.81 208 GLU A N 1
ATOM 1750 C CA . GLU A 1 208 ? 21.953 -21.903 -27.838 1.00 68.81 208 GLU A CA 1
ATOM 1751 C C . GLU A 1 208 ? 22.165 -21.654 -26.336 1.00 68.81 208 GLU A C 1
ATOM 1753 O O . GLU A 1 208 ? 21.187 -21.604 -25.592 1.00 68.81 208 GLU A O 1
ATOM 1758 N N . ASP A 1 209 ? 23.379 -21.253 -25.942 1.00 74.00 209 ASP A N 1
ATOM 1759 C CA . ASP A 1 209 ? 23.709 -20.805 -24.579 1.00 74.00 209 ASP A CA 1
ATOM 1760 C C . ASP A 1 209 ? 22.841 -19.632 -24.091 1.00 74.00 209 ASP A C 1
ATOM 1762 O O . ASP A 1 209 ? 22.567 -19.494 -22.899 1.00 74.00 209 ASP A O 1
ATOM 1766 N N . THR A 1 210 ? 22.408 -18.753 -25.002 1.00 74.19 210 THR A N 1
ATOM 1767 C CA . THR A 1 210 ? 21.545 -17.614 -24.647 1.00 74.19 210 THR A CA 1
ATOM 1768 C C . THR A 1 210 ? 20.106 -18.066 -24.402 1.00 74.19 210 THR A C 1
ATOM 1770 O O . THR A 1 210 ? 19.468 -17.579 -23.472 1.00 74.19 210 THR A O 1
ATOM 1773 N N . LYS A 1 211 ? 19.592 -19.009 -25.205 1.00 76.12 211 LYS A N 1
ATOM 1774 C CA . LYS A 1 211 ? 18.240 -19.560 -25.032 1.00 76.12 211 LYS A CA 1
ATOM 1775 C C . LYS A 1 211 ? 18.129 -20.407 -23.768 1.00 76.12 211 LYS A C 1
ATOM 1777 O O . LYS A 1 211 ? 17.138 -20.289 -23.057 1.00 76.12 211 LYS A O 1
ATOM 1782 N N . GLU A 1 212 ? 19.145 -21.210 -23.462 1.00 78.12 212 GLU A N 1
ATOM 1783 C CA . GLU A 1 212 ? 19.174 -22.017 -22.239 1.00 78.12 212 GLU A CA 1
ATOM 1784 C C . GLU A 1 212 ? 19.187 -21.134 -20.984 1.00 78.12 212 GLU A C 1
ATOM 1786 O O . GLU A 1 212 ? 18.355 -21.313 -20.096 1.00 78.12 212 GLU A O 1
ATOM 1791 N N . LYS A 1 213 ? 20.033 -20.094 -20.955 1.00 76.94 213 LYS A N 1
ATOM 1792 C CA . LYS A 1 213 ? 20.041 -19.108 -19.860 1.00 76.94 213 LYS A CA 1
ATOM 1793 C C . LYS A 1 213 ? 18.708 -18.373 -19.708 1.00 76.94 213 LYS A C 1
ATOM 1795 O O . LYS A 1 213 ? 18.302 -18.099 -18.584 1.00 76.94 213 LYS A O 1
ATOM 1800 N N . LEU A 1 214 ? 18.023 -18.074 -20.815 1.00 75.44 214 LEU A N 1
ATOM 1801 C CA . LEU A 1 214 ? 16.709 -17.425 -20.786 1.00 75.44 214 LEU A CA 1
ATOM 1802 C C . LEU A 1 214 ? 15.635 -18.338 -20.172 1.00 75.44 214 LEU A C 1
ATOM 1804 O O . LEU A 1 214 ? 14.825 -17.876 -19.375 1.00 75.44 214 LEU A O 1
ATOM 1808 N N . ASN A 1 215 ? 15.648 -19.630 -20.511 1.00 77.62 215 ASN A N 1
ATOM 1809 C CA . ASN A 1 215 ? 14.687 -20.605 -19.988 1.00 77.62 215 ASN A CA 1
ATOM 1810 C C . ASN A 1 215 ? 14.901 -20.882 -18.491 1.00 77.62 215 ASN A C 1
ATOM 1812 O O . ASN A 1 215 ? 13.929 -21.002 -17.745 1.00 77.62 215 ASN A O 1
ATOM 1816 N N . ILE A 1 216 ? 16.162 -20.954 -18.046 1.00 78.50 216 ILE A N 1
ATOM 1817 C CA . ILE A 1 216 ? 16.501 -21.123 -16.624 1.00 78.50 216 ILE A CA 1
ATOM 1818 C C . ILE A 1 216 ? 16.029 -19.902 -15.825 1.00 78.50 216 ILE A C 1
ATOM 1820 O O . ILE A 1 216 ? 15.318 -20.069 -14.837 1.00 78.50 216 ILE A O 1
ATOM 1824 N N . ALA A 1 217 ? 16.322 -18.686 -16.302 1.00 72.56 217 ALA A N 1
ATOM 1825 C CA . ALA A 1 217 ? 15.872 -17.451 -15.655 1.00 72.56 217 ALA A CA 1
ATOM 1826 C C . ALA A 1 217 ? 14.337 -17.359 -15.568 1.00 72.56 217 ALA A C 1
ATOM 1828 O O . ALA A 1 217 ? 13.800 -17.016 -14.520 1.00 72.56 217 ALA A O 1
ATOM 1829 N N . ALA A 1 218 ? 13.620 -17.737 -16.634 1.00 73.50 218 ALA A N 1
ATOM 1830 C CA . ALA A 1 218 ? 12.156 -17.751 -16.632 1.00 73.50 218 ALA A CA 1
ATOM 1831 C C . ALA A 1 218 ? 11.569 -18.757 -15.621 1.00 73.50 218 ALA A C 1
ATOM 1833 O O . ALA A 1 218 ? 10.565 -18.468 -14.972 1.00 73.50 218 ALA A O 1
ATOM 1834 N N . THR A 1 219 ? 12.206 -19.922 -15.457 1.00 76.62 219 THR A N 1
ATOM 1835 C CA . THR A 1 219 ? 11.765 -20.949 -14.497 1.00 76.62 219 THR A CA 1
ATOM 1836 C C . THR A 1 219 ? 12.001 -20.497 -13.051 1.00 76.62 219 THR A C 1
ATOM 1838 O O . THR A 1 219 ? 11.152 -20.716 -12.187 1.00 76.62 219 THR A O 1
ATOM 1841 N N . GLU A 1 220 ? 13.132 -19.838 -12.779 1.00 76.75 220 GLU A N 1
ATOM 1842 C CA . GLU A 1 220 ? 13.427 -19.266 -11.459 1.00 76.75 220 GLU A CA 1
ATOM 1843 C C . GLU A 1 220 ? 12.446 -18.141 -11.094 1.00 76.75 220 GLU A C 1
ATOM 1845 O O . GLU A 1 220 ? 11.944 -18.111 -9.970 1.00 76.75 220 GLU A O 1
ATOM 1850 N N . GLU A 1 221 ? 12.094 -17.261 -12.038 1.00 69.69 221 GLU A N 1
ATOM 1851 C CA . GLU A 1 221 ? 11.084 -16.214 -11.820 1.00 69.69 221 GLU A CA 1
ATOM 1852 C C . GLU A 1 221 ? 9.708 -16.795 -11.469 1.00 69.69 221 GLU A C 1
ATOM 1854 O O . GLU A 1 221 ? 9.044 -16.316 -10.542 1.00 69.69 221 GLU A O 1
ATOM 1859 N N . GLU A 1 222 ? 9.284 -17.851 -12.169 1.00 76.19 222 GLU A N 1
ATOM 1860 C CA . GLU A 1 222 ? 8.016 -18.524 -11.890 1.00 76.19 222 GLU A CA 1
ATOM 1861 C C . GLU A 1 222 ? 8.009 -19.127 -10.478 1.00 76.19 222 GLU A C 1
ATOM 1863 O O . GLU A 1 222 ? 7.051 -18.923 -9.726 1.00 76.19 222 GLU A O 1
ATOM 1868 N N . GLN A 1 223 ? 9.098 -19.779 -10.063 1.00 78.06 223 GLN A N 1
ATOM 1869 C CA . GLN A 1 223 ? 9.230 -20.326 -8.709 1.00 78.06 223 GLN A CA 1
ATOM 1870 C C . GLN A 1 223 ? 9.221 -19.234 -7.634 1.00 78.06 223 GLN A C 1
ATOM 1872 O O . GLN A 1 223 ? 8.498 -19.353 -6.648 1.00 78.06 223 GLN A O 1
ATOM 1877 N N . ILE A 1 224 ? 9.937 -18.125 -7.844 1.00 74.44 224 ILE A N 1
ATOM 1878 C CA . ILE A 1 224 ? 9.932 -16.987 -6.911 1.00 74.44 224 ILE A CA 1
ATOM 1879 C C . ILE A 1 224 ? 8.523 -16.395 -6.796 1.00 74.44 224 ILE A C 1
ATOM 1881 O O . ILE A 1 224 ? 8.085 -16.017 -5.705 1.00 74.44 224 ILE A O 1
ATOM 1885 N N . SER A 1 225 ? 7.779 -16.330 -7.902 1.00 73.38 225 SER A N 1
ATOM 1886 C CA . SER A 1 225 ? 6.390 -15.866 -7.888 1.00 73.38 225 SER A CA 1
ATOM 1887 C C . SER A 1 225 ? 5.478 -16.803 -7.084 1.00 73.38 225 SER A C 1
ATOM 1889 O O . SER A 1 225 ? 4.625 -16.334 -6.321 1.00 73.38 225 SER A O 1
ATOM 1891 N N . LEU A 1 226 ? 5.710 -18.117 -7.189 1.00 80.38 226 LEU A N 1
ATOM 1892 C CA . LEU A 1 226 ? 4.985 -19.153 -6.460 1.00 80.38 226 LEU A CA 1
ATOM 1893 C C . LEU A 1 226 ? 5.347 -19.207 -4.983 1.00 80.38 226 LEU A C 1
ATOM 1895 O O . LEU A 1 226 ? 4.477 -19.533 -4.195 1.00 80.38 226 LEU A O 1
ATOM 1899 N N . ASP A 1 227 ? 6.563 -18.862 -4.575 1.00 83.19 227 ASP A N 1
ATOM 1900 C CA . ASP A 1 227 ? 6.911 -18.788 -3.152 1.00 83.19 227 ASP A CA 1
ATOM 1901 C C . ASP A 1 227 ? 6.337 -17.522 -2.501 1.00 83.19 227 ASP A C 1
ATOM 1903 O O . ASP A 1 227 ? 5.956 -17.507 -1.324 1.00 83.19 227 ASP A O 1
ATOM 1907 N N . ASN A 1 228 ? 6.212 -16.448 -3.283 1.00 86.75 228 ASN A N 1
ATOM 1908 C CA . ASN A 1 228 ? 5.759 -15.152 -2.793 1.00 86.75 228 ASN A CA 1
ATOM 1909 C C . ASN A 1 228 ? 4.242 -14.982 -2.761 1.00 86.75 228 ASN A C 1
ATOM 1911 O O . ASN A 1 228 ? 3.763 -14.062 -2.095 1.00 86.75 228 ASN A O 1
ATOM 1915 N N . TYR A 1 229 ? 3.465 -15.864 -3.395 1.00 88.50 229 TYR A N 1
ATOM 1916 C CA . TYR A 1 229 ? 2.004 -15.725 -3.457 1.00 88.50 229 TYR A CA 1
ATOM 1917 C C . TYR A 1 229 ? 1.351 -15.539 -2.080 1.00 88.50 229 TYR A C 1
ATOM 1919 O O . TYR A 1 229 ? 0.456 -14.710 -1.924 1.00 88.50 229 TYR A O 1
ATOM 1927 N N . HIS A 1 230 ? 1.840 -16.246 -1.055 1.00 89.44 230 HIS A N 1
ATOM 1928 C CA . HIS A 1 230 ? 1.351 -16.122 0.314 1.00 89.44 230 HIS A CA 1
ATOM 1929 C C . HIS A 1 230 ? 1.564 -14.718 0.881 1.00 89.44 230 HIS A C 1
ATOM 1931 O O . HIS A 1 230 ? 0.704 -14.199 1.596 1.00 89.44 230 HIS A O 1
ATOM 1937 N N . LEU A 1 231 ? 2.705 -14.102 0.568 1.00 90.81 231 LEU A N 1
ATOM 1938 C CA . LEU A 1 231 ? 3.041 -12.765 1.033 1.00 90.81 231 LEU A CA 1
ATOM 1939 C C . LEU A 1 231 ? 2.200 -11.709 0.306 1.00 90.81 231 LEU A C 1
ATOM 1941 O O . LEU A 1 231 ? 1.685 -10.801 0.953 1.00 90.81 231 LEU A O 1
ATOM 1945 N N . LEU A 1 232 ? 2.002 -11.852 -1.009 1.00 89.69 232 LEU A N 1
ATOM 1946 C CA . LEU A 1 232 ? 1.152 -10.949 -1.795 1.00 89.69 232 LEU A CA 1
ATOM 1947 C C . LEU A 1 232 ? -0.323 -11.037 -1.376 1.00 89.69 232 LEU A C 1
ATOM 1949 O O . LEU A 1 232 ? -0.999 -10.012 -1.226 1.00 89.69 232 LEU A O 1
ATOM 1953 N N . ASP A 1 233 ? -0.812 -12.247 -1.104 1.00 90.88 233 ASP A N 1
ATOM 1954 C CA . ASP A 1 233 ? -2.135 -12.456 -0.517 1.00 90.88 233 ASP A CA 1
ATOM 1955 C C . ASP A 1 233 ? -2.233 -11.761 0.848 1.00 90.88 233 ASP A C 1
ATOM 1957 O O . ASP A 1 233 ? -3.212 -11.066 1.134 1.00 90.88 233 ASP A O 1
ATOM 1961 N N . PHE A 1 234 ? -1.205 -11.900 1.692 1.00 94.50 234 PHE A N 1
ATOM 1962 C CA . PHE A 1 234 ? -1.160 -11.266 3.008 1.00 94.50 234 PHE A CA 1
ATOM 1963 C C . PHE A 1 234 ? -1.150 -9.733 2.929 1.00 94.50 234 PHE A C 1
ATOM 1965 O O . PHE A 1 234 ? -1.875 -9.077 3.681 1.00 94.50 234 PHE A O 1
ATOM 1972 N N . ILE A 1 235 ? -0.403 -9.154 1.986 1.00 95.31 235 ILE A N 1
ATOM 1973 C CA . ILE A 1 235 ? -0.413 -7.711 1.710 1.00 95.31 235 ILE A CA 1
ATOM 1974 C C . ILE A 1 235 ? -1.829 -7.251 1.337 1.00 95.31 235 ILE A C 1
ATOM 1976 O O . ILE A 1 235 ? -2.320 -6.265 1.888 1.00 95.31 235 ILE A O 1
ATOM 1980 N N . SER A 1 236 ? -2.524 -8.006 0.485 1.00 94.19 236 SER A N 1
ATOM 1981 C CA . SER A 1 236 ? -3.896 -7.690 0.070 1.00 94.19 236 SER A CA 1
ATOM 1982 C C . SER A 1 236 ? -4.886 -7.720 1.246 1.00 94.19 236 SER A C 1
ATOM 1984 O O . SER A 1 236 ? -5.753 -6.852 1.356 1.00 94.19 236 SER A O 1
ATOM 1986 N N . TYR A 1 237 ? -4.734 -8.654 2.194 1.00 95.12 237 TYR A N 1
ATOM 1987 C CA . TYR A 1 237 ? -5.518 -8.636 3.439 1.00 95.12 237 TYR A CA 1
ATOM 1988 C C . TYR A 1 237 ? -5.205 -7.421 4.318 1.00 95.12 237 TYR A C 1
ATOM 1990 O O . TYR A 1 237 ? -6.115 -6.853 4.928 1.00 95.12 237 TYR A O 1
ATOM 1998 N N . CYS A 1 238 ? -3.939 -7.003 4.378 1.00 96.31 238 CYS A N 1
ATOM 1999 C CA . CYS A 1 238 ? -3.541 -5.815 5.131 1.00 96.31 238 CYS A CA 1
ATOM 2000 C C . CYS A 1 238 ? -4.179 -4.542 4.548 1.00 96.31 238 CYS A C 1
ATOM 2002 O O . CYS A 1 238 ? -4.575 -3.658 5.302 1.00 96.31 238 CYS A O 1
ATOM 2004 N N . GLU A 1 239 ? -4.353 -4.460 3.229 1.00 96.06 239 GLU A N 1
ATOM 2005 C CA . GLU A 1 239 ? -5.067 -3.353 2.576 1.00 96.06 239 GLU A CA 1
ATOM 2006 C C . GLU A 1 239 ? -6.558 -3.333 2.924 1.00 96.06 239 GLU A C 1
ATOM 2008 O O . GLU A 1 239 ? -7.106 -2.279 3.240 1.00 96.06 239 GLU A O 1
ATOM 2013 N N . ILE A 1 240 ? -7.214 -4.497 2.965 1.00 96.06 240 ILE A N 1
ATOM 2014 C CA . ILE A 1 240 ? -8.605 -4.591 3.435 1.00 96.06 240 ILE A CA 1
ATOM 2015 C C . ILE A 1 240 ? -8.707 -4.118 4.895 1.00 96.06 240 ILE A C 1
ATOM 2017 O O . ILE A 1 240 ? -9.637 -3.392 5.249 1.00 96.06 240 ILE A O 1
ATOM 2021 N N . ALA A 1 241 ? -7.725 -4.450 5.739 1.00 96.06 241 ALA A N 1
ATOM 2022 C CA . ALA A 1 241 ? -7.666 -3.941 7.108 1.00 96.06 241 ALA A CA 1
ATOM 2023 C C . ALA A 1 241 ? -7.512 -2.407 7.164 1.00 96.06 241 ALA A C 1
ATOM 2025 O O . ALA A 1 241 ? -8.094 -1.775 8.047 1.00 96.06 241 ALA A O 1
ATOM 2026 N N . VAL A 1 242 ? -6.802 -1.790 6.209 1.00 96.88 242 VAL A N 1
ATOM 2027 C CA . VAL A 1 242 ? -6.748 -0.324 6.062 1.00 96.88 242 VAL A CA 1
ATOM 2028 C C . VAL A 1 242 ? -8.123 0.247 5.719 1.00 96.88 242 VAL A C 1
ATOM 2030 O O . VAL A 1 242 ? -8.530 1.219 6.355 1.00 96.88 242 VAL A O 1
ATOM 2033 N N . VAL A 1 243 ? -8.871 -0.362 4.786 1.00 97.00 243 VAL A N 1
ATOM 2034 C CA . VAL A 1 243 ? -10.252 0.063 4.472 1.00 97.00 243 VAL A CA 1
ATOM 2035 C C . VAL A 1 243 ? -11.120 0.030 5.731 1.00 97.00 243 VAL A C 1
ATOM 2037 O O . VAL A 1 243 ? -11.783 1.014 6.050 1.00 97.00 243 VAL A O 1
ATOM 2040 N N . ILE A 1 244 ? -11.089 -1.080 6.473 1.00 96.19 244 ILE A N 1
ATOM 2041 C CA . ILE A 1 244 ? -11.883 -1.257 7.698 1.00 96.19 244 ILE A CA 1
ATOM 2042 C C . ILE A 1 244 ? -11.480 -0.226 8.758 1.00 96.19 244 ILE A C 1
ATOM 2044 O O . ILE A 1 244 ? -12.346 0.397 9.367 1.00 96.19 244 ILE A O 1
ATOM 2048 N N . SER A 1 245 ? -10.177 -0.001 8.947 1.00 95.56 245 SER A N 1
ATOM 2049 C CA . SER A 1 245 ? -9.652 1.038 9.838 1.00 95.56 245 SER A CA 1
ATOM 2050 C C . SER A 1 245 ? -10.201 2.419 9.478 1.00 95.56 245 SER A C 1
ATOM 2052 O O . SER A 1 245 ? -10.676 3.124 10.361 1.00 95.56 245 SER A O 1
ATOM 2054 N N . LEU A 1 246 ? -10.167 2.808 8.202 1.00 95.94 246 LEU A N 1
ATOM 2055 C CA . LEU A 1 246 ? -10.658 4.116 7.759 1.00 95.94 246 LEU A CA 1
ATOM 2056 C C . LEU A 1 246 ? -12.177 4.242 7.879 1.00 95.94 246 LEU A C 1
ATOM 2058 O O . LEU A 1 246 ? -12.672 5.323 8.196 1.00 95.94 246 LEU A O 1
ATOM 2062 N N . LEU A 1 247 ? -12.917 3.155 7.641 1.00 96.44 247 LEU A N 1
ATOM 2063 C CA . LEU A 1 247 ? -14.364 3.110 7.843 1.00 96.44 247 LEU A CA 1
ATOM 2064 C C . LEU A 1 247 ? -14.722 3.339 9.311 1.00 96.44 247 LEU A C 1
ATOM 2066 O O . LEU A 1 247 ? -15.597 4.151 9.598 1.00 96.44 247 LEU A O 1
ATOM 2070 N N . LEU A 1 248 ? -14.022 2.673 10.234 1.00 95.50 248 LEU A N 1
ATOM 2071 C CA . LEU A 1 248 ? -14.220 2.861 11.670 1.00 95.50 248 LEU A CA 1
ATOM 2072 C C . LEU A 1 248 ? -13.843 4.280 12.111 1.00 95.50 248 LEU A C 1
ATOM 2074 O O . LEU A 1 248 ? -14.638 4.916 12.797 1.00 95.50 248 LEU A O 1
ATOM 2078 N N . ASP A 1 249 ? -12.694 4.801 11.667 1.00 94.06 249 ASP A N 1
ATOM 2079 C CA . ASP A 1 249 ? -12.261 6.176 11.962 1.00 94.06 249 ASP A CA 1
ATOM 2080 C C . ASP A 1 249 ? -13.304 7.206 11.477 1.00 94.06 249 ASP A C 1
ATOM 2082 O O . ASP A 1 249 ? -13.625 8.162 12.189 1.00 94.06 249 ASP A O 1
ATOM 2086 N N . SER A 1 250 ? -13.862 6.985 10.278 1.00 95.81 250 SER A N 1
ATOM 2087 C CA . SER A 1 250 ? -14.878 7.855 9.667 1.00 95.81 250 SER A CA 1
ATOM 2088 C C . SER A 1 250 ? -16.219 7.768 10.390 1.00 95.81 250 SER A C 1
ATOM 2090 O O . SER A 1 250 ? -16.843 8.793 10.654 1.00 95.81 250 SER A O 1
ATOM 2092 N N . PHE A 1 251 ? -16.658 6.557 10.746 1.00 96.19 251 PHE A N 1
ATOM 2093 C CA . PHE A 1 251 ? -17.907 6.337 11.476 1.00 96.19 251 PHE A CA 1
ATOM 2094 C C . PHE A 1 251 ? -17.854 6.924 12.891 1.00 96.19 251 PHE A C 1
ATOM 2096 O O . PHE A 1 251 ? -18.825 7.513 13.356 1.00 96.19 251 PHE A O 1
ATOM 2103 N N . LEU A 1 252 ? -16.702 6.815 13.557 1.00 94.06 252 LEU A N 1
ATOM 2104 C CA . LEU A 1 252 ? -16.468 7.390 14.883 1.00 94.06 252 LEU A CA 1
ATOM 2105 C C . LEU A 1 252 ? -16.226 8.905 14.853 1.00 94.06 252 LEU A C 1
ATOM 2107 O O . LEU A 1 252 ? -16.069 9.501 15.917 1.00 94.06 252 LEU A O 1
ATOM 2111 N N . MET A 1 253 ? -16.169 9.522 13.663 1.00 93.12 253 MET A N 1
ATOM 2112 C CA . MET A 1 253 ? -15.829 10.937 13.463 1.00 93.12 253 MET A CA 1
ATOM 2113 C C . MET A 1 253 ? -14.583 11.355 14.254 1.00 93.12 253 MET A C 1
ATOM 2115 O O . MET A 1 253 ? -14.496 12.478 14.753 1.00 93.12 253 MET A O 1
ATOM 2119 N N . GLN A 1 254 ? -13.624 10.434 14.402 1.00 85.50 254 GLN A N 1
ATOM 2120 C CA . GLN A 1 254 ? -12.492 10.636 15.301 1.00 85.50 254 GLN A CA 1
ATOM 2121 C C . GLN A 1 254 ? -11.631 11.813 14.834 1.00 85.50 254 GLN A C 1
ATOM 2123 O O . GLN A 1 254 ? -11.141 12.586 15.654 1.00 85.50 254 GLN A O 1
ATOM 2128 N N . ASP A 1 255 ? -11.525 11.975 13.513 1.00 85.44 255 ASP A N 1
ATOM 2129 C CA . ASP A 1 255 ? -10.825 13.071 12.861 1.00 85.44 255 ASP A CA 1
ATOM 2130 C C . ASP A 1 255 ? -11.639 13.580 11.670 1.00 85.44 255 ASP A C 1
ATOM 2132 O O . ASP A 1 255 ? -12.064 12.795 10.819 1.00 85.44 255 ASP A O 1
ATOM 2136 N N . GLY A 1 256 ? -11.807 14.900 11.548 1.00 90.38 256 GLY A N 1
ATOM 2137 C CA . GLY A 1 256 ? -12.571 15.511 10.448 1.00 90.38 256 GLY A CA 1
ATOM 2138 C C . GLY A 1 256 ? -12.007 15.235 9.044 1.00 90.38 256 GLY A C 1
ATOM 2139 O O . GLY A 1 256 ? -12.703 15.412 8.051 1.00 90.38 256 GLY A O 1
ATOM 2140 N N . THR A 1 257 ? -10.759 14.768 8.941 1.00 94.56 257 THR A N 1
ATOM 2141 C CA . THR A 1 257 ? -10.101 14.412 7.672 1.00 94.56 257 THR A CA 1
ATOM 2142 C C . THR A 1 257 ? -10.273 12.942 7.278 1.00 94.56 257 THR A C 1
ATOM 2144 O O . THR A 1 257 ? -9.982 12.584 6.135 1.00 94.56 257 THR A O 1
ATOM 2147 N N . SER A 1 258 ? -10.749 12.084 8.189 1.00 93.81 258 SER A N 1
ATOM 2148 C CA . SER A 1 258 ? -10.840 10.628 7.982 1.00 93.81 258 SER A CA 1
ATOM 2149 C C . SER A 1 258 ? -11.762 10.249 6.819 1.00 93.81 258 SER A C 1
ATOM 2151 O O . SER A 1 258 ? -11.356 9.463 5.963 1.00 93.81 258 SER A O 1
ATOM 2153 N N . GLY A 1 259 ? -12.934 10.885 6.711 1.00 95.75 259 GLY A N 1
ATOM 2154 C CA . GLY A 1 259 ? -13.884 10.644 5.619 1.00 95.75 259 GLY A CA 1
ATOM 2155 C C . GLY A 1 259 ? -13.326 11.003 4.237 1.00 95.75 259 GLY A C 1
ATOM 2156 O O . GLY A 1 259 ? -13.483 10.239 3.287 1.00 95.75 259 GLY A O 1
ATOM 2157 N N . PHE A 1 260 ? -12.593 12.117 4.124 1.00 96.62 260 PHE A N 1
ATOM 2158 C CA . PHE A 1 260 ? -11.915 12.486 2.874 1.00 96.62 260 PHE A CA 1
ATOM 2159 C C . PHE A 1 260 ? -10.833 11.470 2.502 1.00 96.62 260 PHE A C 1
ATOM 2161 O O . PHE A 1 260 ? -10.749 11.045 1.350 1.00 96.62 260 PHE A O 1
ATOM 2168 N N . CYS A 1 261 ? -10.036 11.037 3.485 1.00 96.38 261 CYS A N 1
ATOM 2169 C CA . CYS A 1 261 ? -9.016 10.013 3.272 1.00 96.38 261 CYS A CA 1
ATOM 2170 C C . CYS A 1 261 ? -9.638 8.688 2.818 1.00 96.38 261 CYS A C 1
ATOM 2172 O O . CYS A 1 261 ? -9.094 8.048 1.924 1.00 96.38 261 CYS A O 1
ATOM 2174 N N . LEU A 1 262 ? -10.778 8.296 3.397 1.00 97.25 262 LEU A N 1
ATOM 2175 C CA . LEU A 1 262 ? -11.511 7.094 3.011 1.00 97.25 262 LEU A CA 1
ATOM 2176 C C . LEU A 1 262 ? -11.958 7.157 1.547 1.00 97.25 262 LEU A C 1
ATOM 2178 O O . LEU A 1 262 ? -11.709 6.210 0.811 1.00 97.25 262 LEU A O 1
ATOM 2182 N N . ILE A 1 263 ? -12.571 8.260 1.105 1.00 97.94 263 ILE A N 1
ATOM 2183 C CA . ILE A 1 263 ? -13.047 8.402 -0.282 1.00 97.94 263 ILE A CA 1
ATOM 2184 C C . ILE A 1 263 ? -11.877 8.337 -1.272 1.00 97.94 263 ILE A C 1
ATOM 2186 O O . ILE A 1 263 ? -11.943 7.592 -2.249 1.00 97.94 263 ILE A O 1
ATOM 2190 N N . ILE A 1 264 ? -10.790 9.072 -1.008 1.00 97.94 264 ILE A N 1
ATOM 2191 C CA . ILE A 1 264 ? -9.600 9.060 -1.875 1.00 97.94 264 ILE A CA 1
ATOM 2192 C C . ILE A 1 264 ? -8.986 7.656 -1.909 1.00 97.94 264 ILE A C 1
ATOM 2194 O O . ILE A 1 264 ? -8.678 7.141 -2.984 1.00 97.94 264 ILE A O 1
ATOM 2198 N N . TYR A 1 265 ? -8.847 7.014 -0.747 1.00 97.56 265 TYR A N 1
ATOM 2199 C CA . TYR A 1 265 ? -8.304 5.664 -0.657 1.00 97.56 265 TYR A CA 1
ATOM 2200 C C . TYR A 1 265 ? -9.181 4.645 -1.390 1.00 97.56 265 TYR A C 1
ATOM 2202 O O . TYR A 1 265 ? -8.644 3.830 -2.130 1.00 97.56 265 TYR A O 1
ATOM 2210 N N . LEU A 1 266 ? -10.510 4.716 -1.260 1.00 97.62 266 LEU A N 1
ATOM 2211 C CA . LEU A 1 266 ? -11.440 3.860 -2.001 1.00 97.62 266 LEU A CA 1
ATOM 2212 C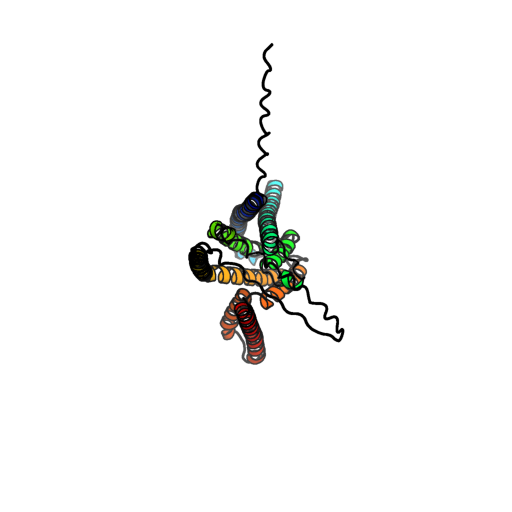 C . LEU A 1 266 ? -11.335 4.075 -3.513 1.00 97.62 266 LEU A C 1
ATOM 2214 O O . LEU A 1 266 ? -11.387 3.101 -4.255 1.00 97.62 266 LEU A O 1
ATOM 2218 N N . GLY A 1 267 ? -11.126 5.312 -3.974 1.00 97.69 267 GLY A N 1
ATOM 2219 C CA . GLY A 1 267 ? -10.867 5.598 -5.387 1.00 97.69 267 GLY A CA 1
ATOM 2220 C C . GLY A 1 267 ? -9.592 4.922 -5.900 1.00 97.69 267 GLY A C 1
ATOM 2221 O O . GLY A 1 267 ? -9.609 4.278 -6.949 1.00 97.69 267 GLY A O 1
ATOM 2222 N N . ILE A 1 268 ? -8.496 4.993 -5.138 1.00 97.00 268 ILE A N 1
ATOM 2223 C CA . ILE A 1 268 ? -7.241 4.313 -5.499 1.00 97.00 268 ILE A CA 1
ATOM 2224 C C . ILE A 1 268 ? -7.393 2.787 -5.395 1.00 97.00 268 ILE A C 1
ATOM 2226 O O . ILE A 1 268 ? -6.938 2.051 -6.269 1.00 97.00 268 ILE A O 1
ATOM 2230 N N . TYR A 1 269 ? -8.071 2.295 -4.360 1.00 96.50 269 TYR A N 1
ATOM 2231 C CA . TYR A 1 269 ? -8.323 0.870 -4.161 1.00 96.50 269 TYR A CA 1
ATOM 2232 C C . TYR A 1 269 ? -9.245 0.294 -5.242 1.00 96.50 269 TYR A C 1
ATOM 2234 O O . TYR A 1 269 ? -9.084 -0.854 -5.643 1.00 96.50 269 TYR A O 1
ATOM 2242 N N . TRP A 1 270 ? -10.165 1.094 -5.782 1.00 96.12 270 TRP A N 1
ATOM 2243 C CA . TRP A 1 270 ? -10.981 0.713 -6.930 1.00 96.12 270 TRP A CA 1
ATOM 2244 C C . TRP A 1 270 ? -10.137 0.499 -8.191 1.00 96.12 270 TRP A C 1
ATOM 2246 O O . TRP A 1 270 ? -10.315 -0.502 -8.886 1.00 96.12 270 TRP A O 1
ATOM 2256 N N . LEU A 1 271 ? -9.165 1.382 -8.459 1.00 95.44 271 LEU A N 1
ATOM 2257 C CA . LEU A 1 271 ? -8.189 1.167 -9.537 1.00 95.44 271 LEU A CA 1
ATOM 2258 C C . LEU A 1 271 ? -7.407 -0.127 -9.303 1.00 95.44 271 LEU A C 1
ATOM 2260 O O . LEU A 1 271 ? -7.261 -0.950 -10.207 1.00 95.44 271 LEU A O 1
ATOM 2264 N N . ARG A 1 272 ? -6.978 -0.355 -8.063 1.00 93.88 272 ARG A N 1
ATOM 2265 C CA . ARG A 1 272 ? -6.278 -1.579 -7.680 1.00 93.88 272 ARG A CA 1
ATOM 2266 C C . ARG A 1 272 ? -7.128 -2.825 -7.904 1.00 93.88 272 ARG A C 1
ATOM 2268 O O . ARG A 1 272 ? -6.636 -3.803 -8.453 1.00 93.88 272 ARG A O 1
ATOM 2275 N N . LEU A 1 273 ? -8.418 -2.772 -7.584 1.00 93.62 273 LEU A N 1
ATOM 2276 C CA . LEU A 1 273 ? -9.363 -3.851 -7.856 1.00 93.62 273 LEU A CA 1
ATOM 2277 C C . LEU A 1 273 ? -9.545 -4.106 -9.358 1.00 93.62 273 LEU A C 1
ATOM 2279 O O . LEU A 1 273 ? -9.824 -5.232 -9.761 1.00 93.62 273 LEU A O 1
ATOM 2283 N N . GLN A 1 274 ? -9.390 -3.089 -10.204 1.00 92.81 274 GLN A N 1
ATOM 2284 C CA . GLN A 1 274 ? -9.492 -3.242 -11.653 1.00 92.81 274 GLN A CA 1
ATOM 2285 C C . GLN A 1 274 ? -8.251 -3.912 -12.265 1.00 92.81 274 GLN A C 1
ATOM 2287 O O . GLN A 1 274 ? -8.388 -4.686 -13.217 1.00 92.81 274 GLN A O 1
ATOM 2292 N N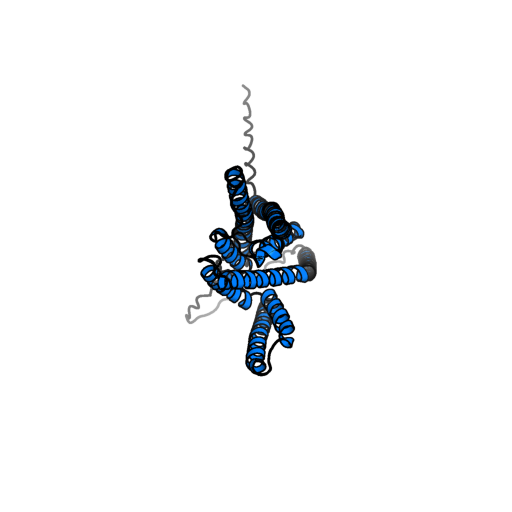 . PHE A 1 275 ? -7.056 -3.639 -11.735 1.00 92.12 275 PHE A N 1
ATOM 2293 C CA . PHE A 1 275 ? -5.789 -4.055 -12.351 1.00 92.12 275 PHE A CA 1
ATOM 2294 C C . PHE A 1 275 ? -5.063 -5.196 -11.629 1.00 92.12 275 PHE A C 1
ATOM 2296 O O . PHE A 1 275 ? -4.432 -6.016 -12.293 1.00 92.12 275 PHE A O 1
ATOM 2303 N N . SER A 1 276 ? -5.187 -5.302 -10.306 1.00 90.19 276 SER A N 1
ATOM 2304 C CA . SER A 1 276 ? -4.463 -6.292 -9.505 1.00 90.19 276 SER A CA 1
ATOM 2305 C C . SER A 1 276 ? -5.297 -7.551 -9.271 1.00 90.19 276 SER A C 1
ATOM 2307 O O . SER A 1 276 ? -6.387 -7.508 -8.693 1.00 90.19 276 SER A O 1
ATOM 2309 N N . GLN A 1 277 ? -4.767 -8.702 -9.693 1.00 90.06 277 GLN A N 1
ATOM 2310 C CA . GLN A 1 277 ? -5.402 -10.004 -9.455 1.00 90.06 277 GLN A CA 1
ATOM 2311 C C . GLN A 1 277 ? -5.417 -10.365 -7.966 1.00 90.06 277 GLN A C 1
ATOM 2313 O O . GLN A 1 277 ? -6.395 -10.935 -7.494 1.00 90.06 277 GLN A O 1
ATOM 2318 N N . TYR A 1 278 ? -4.385 -9.982 -7.212 1.00 90.62 278 TYR A N 1
ATOM 2319 C CA . TYR A 1 278 ? -4.283 -10.277 -5.780 1.00 90.62 278 TYR A CA 1
ATOM 2320 C C . TYR A 1 278 ? -5.364 -9.556 -4.967 1.00 90.62 278 TYR A C 1
ATOM 2322 O O . TYR A 1 278 ? -5.999 -10.145 -4.093 1.00 90.62 278 TYR A O 1
ATOM 2330 N N . ALA A 1 279 ? -5.659 -8.299 -5.312 1.00 92.56 279 ALA A N 1
ATOM 2331 C CA . ALA A 1 279 ? -6.760 -7.566 -4.693 1.00 92.56 279 ALA A CA 1
ATOM 2332 C C . ALA A 1 279 ? -8.117 -8.227 -4.998 1.00 92.56 279 ALA A C 1
ATOM 2334 O O . ALA A 1 279 ? -8.951 -8.382 -4.105 1.00 92.56 279 ALA A O 1
ATOM 2335 N N . GLN A 1 280 ? -8.327 -8.673 -6.242 1.00 93.88 280 GLN A N 1
ATOM 2336 C CA . GLN A 1 280 ? -9.553 -9.366 -6.656 1.00 93.88 280 GLN A CA 1
ATOM 2337 C C . GLN A 1 280 ? -9.747 -10.693 -5.918 1.00 93.88 280 GLN A C 1
ATOM 2339 O O . GLN A 1 280 ? -10.836 -10.955 -5.404 1.00 93.88 280 GLN A O 1
ATOM 2344 N N . THR A 1 281 ? -8.704 -11.523 -5.834 1.00 92.44 281 THR A N 1
ATOM 2345 C CA . THR A 1 281 ? -8.766 -12.813 -5.135 1.00 92.44 281 THR A CA 1
ATOM 2346 C C . THR A 1 281 ? -8.957 -12.623 -3.633 1.00 92.44 281 THR A C 1
ATOM 2348 O O . THR A 1 281 ? -9.767 -13.334 -3.036 1.00 92.44 281 THR A O 1
ATOM 2351 N N . ALA A 1 282 ? -8.289 -11.643 -3.018 1.00 93.75 282 ALA A N 1
ATOM 2352 C CA . ALA A 1 282 ? -8.471 -11.314 -1.608 1.00 93.75 282 ALA A CA 1
ATOM 2353 C C . ALA A 1 282 ? -9.907 -10.863 -1.313 1.00 93.75 282 ALA A C 1
ATOM 2355 O O . ALA A 1 282 ? -10.536 -11.391 -0.394 1.00 93.75 282 ALA A O 1
ATOM 2356 N N . ILE A 1 283 ? -10.464 -9.960 -2.128 1.00 94.38 283 ILE A N 1
ATOM 2357 C CA . ILE A 1 283 ? -11.861 -9.529 -1.996 1.00 94.38 283 ILE A CA 1
ATOM 2358 C C . ILE A 1 283 ? -12.812 -10.709 -2.183 1.00 94.38 283 ILE A C 1
ATOM 2360 O O . ILE A 1 283 ? -13.725 -10.872 -1.378 1.00 94.38 283 ILE A O 1
ATOM 2364 N N . LEU A 1 284 ? -12.584 -11.576 -3.174 1.00 94.69 284 LEU A N 1
ATOM 2365 C CA . LEU A 1 284 ? -13.413 -12.762 -3.387 1.00 94.69 284 LEU A CA 1
ATOM 2366 C C . LEU A 1 284 ? -13.381 -13.709 -2.181 1.00 94.69 284 LEU A C 1
ATOM 2368 O O . LEU A 1 284 ? -14.430 -14.183 -1.759 1.00 94.69 284 LEU A O 1
ATOM 2372 N N . ARG A 1 285 ? -12.209 -13.948 -1.580 1.00 94.62 285 ARG A N 1
ATOM 2373 C CA . ARG A 1 285 ? -12.080 -14.772 -0.363 1.00 94.62 285 ARG A CA 1
ATOM 2374 C C . ARG A 1 285 ? -12.773 -14.145 0.843 1.00 94.62 285 ARG A C 1
ATOM 2376 O O . ARG A 1 285 ? -13.306 -14.862 1.688 1.00 94.62 285 ARG A O 1
ATOM 2383 N N . VAL A 1 286 ? -12.746 -12.819 0.954 1.00 93.69 286 VAL A N 1
ATOM 2384 C CA . VAL A 1 286 ? -13.486 -12.114 2.003 1.00 93.69 286 VAL A CA 1
ATOM 2385 C C . VAL A 1 286 ? -14.988 -12.241 1.751 1.00 93.69 286 VAL A C 1
ATOM 2387 O O . VAL A 1 286 ? -15.703 -12.675 2.649 1.00 93.69 286 VAL A O 1
ATOM 2390 N N . LEU A 1 287 ? -15.457 -11.977 0.528 1.00 94.25 287 LEU A N 1
ATOM 2391 C CA . LEU A 1 287 ? -16.856 -12.148 0.124 1.00 94.25 287 LEU A CA 1
ATOM 2392 C C . LEU A 1 287 ? -17.351 -13.574 0.436 1.00 94.25 287 LEU A C 1
ATOM 2394 O O . LEU A 1 287 ? -18.342 -13.742 1.137 1.00 94.25 287 LEU A O 1
ATOM 2398 N N . THR A 1 288 ? -16.634 -14.623 0.037 1.00 95.31 288 THR A N 1
ATOM 2399 C CA . THR A 1 288 ? -17.082 -16.003 0.307 1.00 95.31 288 THR A CA 1
ATOM 2400 C C . THR A 1 288 ? -17.121 -16.353 1.796 1.00 95.31 288 THR A C 1
ATOM 2402 O O . THR A 1 288 ? -17.966 -17.138 2.222 1.00 95.31 288 THR A O 1
ATOM 2405 N N . LYS A 1 289 ? -16.268 -15.750 2.637 1.00 95.62 289 LYS A N 1
ATOM 2406 C CA . LYS A 1 289 ? -16.372 -15.897 4.102 1.00 95.62 289 LYS A CA 1
ATOM 2407 C C . LYS A 1 289 ? -17.616 -15.212 4.669 1.00 95.62 289 LYS A C 1
ATOM 2409 O O . LYS A 1 289 ? -18.192 -15.713 5.635 1.00 95.62 289 LYS A O 1
ATOM 2414 N N . PHE A 1 290 ? -18.030 -14.095 4.075 1.00 95.69 290 PHE A N 1
ATOM 2415 C CA . PHE A 1 290 ? -19.230 -13.366 4.477 1.00 95.69 290 PHE A CA 1
ATOM 2416 C C . PHE A 1 290 ? -20.536 -14.012 4.002 1.00 95.69 290 PHE A C 1
ATOM 2418 O O . PHE A 1 290 ? -21.569 -13.703 4.586 1.00 95.69 290 PHE A O 1
ATOM 2425 N N . ASP A 1 291 ? -20.505 -14.964 3.057 1.00 96.31 291 ASP A N 1
ATOM 2426 C CA . ASP A 1 291 ? -21.697 -15.687 2.567 1.00 96.31 291 ASP A CA 1
ATOM 2427 C C . ASP A 1 291 ? -22.583 -16.221 3.709 1.00 96.31 291 ASP A C 1
ATOM 2429 O O . ASP A 1 291 ? -23.808 -16.185 3.625 1.00 96.31 291 ASP A O 1
ATOM 2433 N N . ARG A 1 292 ? -21.971 -16.673 4.812 1.00 96.12 292 ARG A N 1
ATOM 2434 C CA . ARG A 1 292 ? -22.686 -17.245 5.967 1.00 96.12 292 ARG A CA 1
ATOM 2435 C C . ARG A 1 292 ? -23.446 -16.218 6.811 1.00 96.12 292 ARG A C 1
ATOM 2437 O O . ARG A 1 292 ? -24.302 -16.609 7.596 1.00 96.12 292 ARG A O 1
ATOM 2444 N N . PHE A 1 293 ? -23.121 -14.933 6.690 1.00 97.12 293 PHE A N 1
ATOM 2445 C CA . PHE A 1 293 ? -23.674 -13.862 7.526 1.00 97.12 293 PHE A CA 1
ATOM 2446 C C . PHE A 1 293 ? -24.777 -13.060 6.832 1.00 97.12 293 PHE A C 1
ATOM 2448 O O . PHE A 1 293 ? -25.292 -12.098 7.401 1.00 97.12 293 PHE A O 1
ATOM 2455 N N . ILE A 1 294 ? -25.138 -13.426 5.602 1.00 96.38 294 ILE A N 1
ATOM 2456 C CA . ILE A 1 294 ? -26.028 -12.615 4.778 1.00 96.38 294 ILE A CA 1
ATOM 2457 C C . ILE A 1 294 ? -27.467 -13.086 4.946 1.00 96.38 294 ILE A C 1
ATOM 2459 O O . ILE A 1 294 ? -27.760 -14.264 4.739 1.00 96.38 294 ILE A O 1
ATOM 2463 N N . PRO A 1 295 ? -28.392 -12.181 5.303 1.00 97.31 295 PRO A N 1
ATOM 2464 C CA . PRO A 1 295 ? -29.794 -12.533 5.440 1.00 97.31 295 PRO A CA 1
ATOM 2465 C C . PRO A 1 295 ? -30.421 -12.798 4.063 1.00 97.31 295 PRO A C 1
ATOM 2467 O O . PRO A 1 295 ? -30.023 -12.213 3.051 1.00 97.31 295 PRO A O 1
ATOM 2470 N N . ALA A 1 296 ? -31.435 -13.667 4.029 1.00 98.00 296 ALA A N 1
ATOM 2471 C CA . ALA A 1 296 ? -32.024 -14.194 2.794 1.00 98.00 296 ALA A CA 1
ATOM 2472 C C . ALA A 1 296 ? -32.477 -13.108 1.796 1.00 98.00 296 ALA A C 1
ATOM 2474 O O . ALA A 1 296 ? -32.381 -13.301 0.585 1.00 98.00 296 ALA A O 1
ATOM 2475 N N . HIS A 1 297 ? -32.916 -11.940 2.278 1.00 97.81 297 HIS A N 1
ATOM 2476 C CA . HIS A 1 297 ? -33.395 -10.850 1.423 1.00 97.81 297 HIS A CA 1
ATOM 2477 C C . HIS A 1 297 ? -32.291 -10.119 0.646 1.00 97.81 297 HIS A C 1
ATOM 2479 O O . HIS A 1 297 ? -32.591 -9.504 -0.376 1.00 97.81 297 HIS A O 1
ATOM 2485 N N . TYR A 1 298 ? -31.022 -10.203 1.068 1.00 97.62 298 TYR A N 1
ATOM 2486 C CA . TYR A 1 298 ? -29.890 -9.581 0.363 1.00 97.62 298 TYR A CA 1
ATOM 2487 C C . TYR A 1 298 ? -29.087 -10.553 -0.514 1.00 97.62 298 TYR A C 1
ATOM 2489 O O . TYR A 1 298 ? -28.175 -10.118 -1.219 1.00 97.62 298 TYR A O 1
ATOM 2497 N N . VAL A 1 299 ? -29.443 -11.843 -0.547 1.00 97.19 299 VAL A N 1
ATOM 2498 C CA . VAL A 1 299 ? -28.707 -12.872 -1.309 1.00 97.19 299 VAL A CA 1
ATOM 2499 C C . VAL A 1 299 ? -28.617 -12.527 -2.799 1.00 97.19 299 VAL A C 1
ATOM 2501 O O . VAL A 1 299 ? -27.562 -12.693 -3.402 1.00 97.19 299 VAL A O 1
ATOM 2504 N N . LYS A 1 300 ? -29.680 -11.973 -3.401 1.00 97.81 300 LYS A N 1
ATOM 2505 C CA . LYS A 1 300 ? -29.681 -11.604 -4.829 1.00 97.81 300 LYS A CA 1
ATOM 2506 C C . LYS A 1 300 ? -28.624 -10.541 -5.163 1.00 97.81 300 LYS A C 1
ATOM 2508 O O . LYS A 1 300 ? -27.833 -10.744 -6.080 1.00 97.81 300 LYS A O 1
ATOM 2513 N N . TYR A 1 301 ? -28.595 -9.439 -4.411 1.00 97.06 301 TYR A N 1
ATOM 2514 C CA . TYR A 1 301 ? -27.617 -8.354 -4.598 1.00 97.06 301 TYR A CA 1
ATOM 2515 C C . TYR A 1 301 ? -26.192 -8.818 -4.294 1.00 97.06 301 TYR A C 1
ATOM 2517 O O . TYR A 1 301 ? -25.223 -8.398 -4.932 1.00 97.06 301 TYR A O 1
ATOM 2525 N N . TRP A 1 302 ? -26.064 -9.723 -3.328 1.00 96.44 302 TRP A N 1
ATOM 2526 C CA . TRP A 1 302 ? -24.789 -10.317 -2.987 1.00 96.44 302 TRP A CA 1
ATOM 2527 C C . TRP A 1 302 ? -24.219 -11.190 -4.109 1.00 96.44 302 TRP A C 1
ATOM 2529 O O . TRP A 1 302 ? -23.060 -11.030 -4.490 1.00 96.44 302 TRP A O 1
ATOM 2539 N N . GLU A 1 303 ? -25.036 -12.069 -4.693 1.00 96.12 303 GLU A N 1
ATOM 2540 C CA . GLU A 1 303 ? -24.641 -12.884 -5.846 1.00 96.12 303 GLU A CA 1
ATOM 2541 C C . GLU A 1 303 ? -24.278 -12.024 -7.060 1.00 96.12 303 GLU A C 1
ATOM 2543 O O . GLU A 1 303 ? -23.320 -12.325 -7.769 1.00 96.12 303 GLU A O 1
ATOM 2548 N N . GLU A 1 304 ? -24.991 -10.920 -7.285 1.00 96.50 304 GLU A N 1
ATOM 2549 C CA . GLU A 1 304 ? -24.655 -9.959 -8.338 1.00 96.50 304 GLU A CA 1
ATOM 2550 C C . GLU A 1 304 ? -23.282 -9.312 -8.105 1.00 96.50 304 GLU A C 1
ATOM 2552 O O . GLU A 1 304 ? -22.455 -9.258 -9.019 1.00 96.50 304 GLU A O 1
ATOM 2557 N N . THR A 1 305 ? -22.985 -8.931 -6.861 1.00 94.12 305 THR A N 1
ATOM 2558 C CA . THR A 1 305 ? -21.677 -8.386 -6.472 1.00 94.12 305 THR A CA 1
ATOM 2559 C C . THR A 1 305 ? -20.559 -9.415 -6.678 1.00 94.12 305 THR A C 1
ATOM 2561 O O . THR A 1 305 ? -19.526 -9.100 -7.273 1.00 94.12 305 THR A O 1
ATOM 2564 N N . LYS A 1 306 ? -20.769 -10.676 -6.268 1.00 95.12 306 LYS A N 1
ATOM 2565 C CA . LYS A 1 306 ? -19.805 -11.767 -6.502 1.00 95.12 306 LYS A CA 1
ATOM 2566 C C . LYS A 1 306 ? -19.581 -12.020 -7.992 1.00 95.12 306 LYS A C 1
ATOM 2568 O O . LYS A 1 306 ? -18.434 -12.151 -8.420 1.00 95.12 306 LYS A O 1
ATOM 2573 N N . ARG A 1 307 ? -20.650 -12.041 -8.797 1.00 95.81 307 ARG A N 1
ATOM 2574 C CA . ARG A 1 307 ? -20.559 -12.196 -10.259 1.00 95.81 307 ARG A CA 1
ATOM 2575 C C . ARG A 1 307 ? -19.779 -11.059 -10.903 1.00 95.81 307 ARG A C 1
ATOM 2577 O O . ARG A 1 307 ? -18.971 -11.327 -11.788 1.00 95.81 307 ARG A O 1
ATOM 2584 N N . PHE A 1 308 ? -19.981 -9.820 -10.456 1.00 93.88 308 PHE A N 1
ATOM 2585 C CA . PHE A 1 308 ? -19.228 -8.669 -10.950 1.00 93.88 308 PHE A CA 1
ATOM 2586 C C . PHE A 1 308 ? -17.722 -8.825 -10.694 1.00 93.88 308 PHE A C 1
ATOM 2588 O O . PHE A 1 308 ? -16.924 -8.705 -11.627 1.00 93.88 308 PHE A O 1
ATOM 2595 N N . VAL A 1 309 ? -17.331 -9.165 -9.460 1.00 92.56 309 VAL A N 1
ATOM 2596 C CA . VAL A 1 309 ? -15.918 -9.383 -9.099 1.00 92.56 309 VAL A CA 1
ATOM 2597 C C . VAL A 1 309 ? -15.324 -10.554 -9.890 1.00 92.56 309 VAL A C 1
ATOM 2599 O O . VAL A 1 309 ? -14.239 -10.426 -10.457 1.00 92.56 309 VAL A O 1
ATOM 2602 N N . TYR A 1 310 ? -16.054 -11.666 -10.008 1.00 94.50 310 TYR A N 1
ATOM 2603 C CA . TYR A 1 310 ? -15.619 -12.833 -10.780 1.00 94.50 310 TYR A CA 1
ATOM 2604 C C . TYR A 1 310 ? -15.438 -12.518 -12.272 1.00 94.50 310 TYR A C 1
ATOM 2606 O O . TYR A 1 310 ? -14.450 -12.921 -12.886 1.00 94.50 310 TYR A O 1
ATOM 2614 N N . HIS A 1 311 ? -16.361 -11.756 -12.864 1.00 94.19 311 HIS A N 1
ATOM 2615 C CA . HIS A 1 311 ? -16.249 -11.324 -14.254 1.00 94.19 311 HIS A CA 1
ATOM 2616 C C . HIS A 1 311 ? -14.984 -10.486 -14.478 1.00 94.19 311 HIS A C 1
ATOM 2618 O O . HIS A 1 311 ? -14.281 -10.692 -15.467 1.00 94.19 311 HIS A O 1
ATOM 2624 N N . LYS A 1 312 ? -14.665 -9.570 -13.555 1.00 90.69 312 LYS A N 1
ATOM 2625 C CA . LYS A 1 312 ? -13.457 -8.734 -13.638 1.00 90.69 312 LYS A CA 1
ATOM 2626 C C . LYS A 1 312 ? -12.165 -9.535 -13.489 1.00 90.69 312 LYS A C 1
ATOM 2628 O O . LYS A 1 312 ? -11.216 -9.277 -14.228 1.00 90.69 312 LYS A O 1
ATOM 2633 N N . LEU A 1 313 ? -12.157 -10.545 -12.621 1.00 91.44 313 LEU A N 1
ATOM 2634 C CA . LEU A 1 313 ? -11.040 -11.482 -12.504 1.00 91.44 313 LEU A CA 1
ATOM 2635 C C . LEU A 1 313 ? -10.790 -12.230 -13.821 1.00 91.44 313 LEU A C 1
ATOM 2637 O O . LEU A 1 313 ? -9.678 -12.211 -14.347 1.00 91.44 313 LEU A O 1
ATOM 2641 N N . LYS A 1 314 ? -11.851 -12.782 -14.419 1.00 94.25 314 LYS A N 1
ATOM 2642 C CA . LYS A 1 314 ? -11.774 -13.499 -15.700 1.00 94.25 314 LYS A CA 1
ATOM 2643 C C . LYS A 1 314 ? -11.348 -12.600 -16.866 1.00 94.25 314 LYS A C 1
ATOM 2645 O O . LYS A 1 314 ? -10.650 -13.039 -17.777 1.00 94.25 314 LYS A O 1
ATOM 2650 N N . GLU A 1 315 ? -11.777 -11.339 -16.872 1.00 92.50 315 GLU A N 1
ATOM 2651 C CA . GLU A 1 315 ? -11.344 -10.343 -17.860 1.00 92.50 315 GLU A CA 1
ATOM 2652 C C . GLU A 1 315 ? -9.833 -10.079 -17.751 1.00 92.50 315 GLU A C 1
ATOM 2654 O O . GLU A 1 315 ? -9.141 -10.024 -18.768 1.00 92.50 315 GLU A O 1
ATOM 2659 N N . ASN A 1 316 ? -9.300 -9.990 -16.529 1.00 88.38 316 ASN A N 1
ATOM 2660 C CA . ASN A 1 316 ? -7.869 -9.805 -16.285 1.00 88.38 316 ASN A CA 1
ATOM 2661 C C . ASN A 1 316 ? -7.028 -11.002 -16.720 1.00 88.38 316 ASN A C 1
ATOM 2663 O O . ASN A 1 316 ? -5.999 -10.805 -17.366 1.00 88.38 316 ASN A O 1
ATOM 2667 N N . GLU A 1 317 ? -7.472 -12.222 -16.420 1.00 90.00 317 GLU A N 1
ATOM 2668 C CA . GLU A 1 317 ? -6.818 -13.452 -16.887 1.00 90.00 317 GLU A CA 1
ATOM 2669 C C . GLU A 1 317 ? -6.727 -13.481 -18.417 1.00 90.00 317 GLU A C 1
ATOM 2671 O O . GLU A 1 317 ? -5.634 -13.607 -18.969 1.00 90.00 317 GLU A O 1
ATOM 2676 N N . LYS A 1 318 ? -7.841 -13.213 -19.113 1.00 93.88 318 LYS A N 1
ATOM 2677 C CA . LYS A 1 318 ? -7.860 -13.119 -20.581 1.00 93.88 318 LYS A CA 1
ATOM 2678 C C . LYS A 1 318 ? -6.901 -12.059 -21.119 1.00 93.88 318 LYS A C 1
ATOM 2680 O O . LYS A 1 318 ? -6.251 -12.287 -22.137 1.00 93.88 318 LYS A O 1
ATOM 2685 N N . ARG A 1 319 ? -6.808 -10.891 -20.469 1.00 88.00 319 ARG A N 1
ATOM 2686 C CA . ARG A 1 319 ? -5.862 -9.837 -20.873 1.00 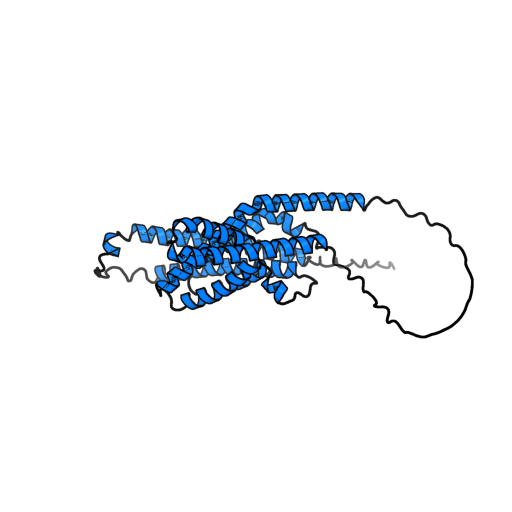88.00 319 ARG A CA 1
ATOM 2687 C C . ARG A 1 319 ? -4.415 -10.312 -20.753 1.00 88.00 319 ARG A C 1
ATOM 2689 O O . ARG A 1 319 ? -3.643 -10.077 -21.678 1.00 88.00 319 ARG A O 1
ATOM 2696 N N . LYS A 1 320 ? -4.063 -11.015 -19.672 1.00 85.25 320 LYS A N 1
ATOM 2697 C CA . LYS A 1 320 ? -2.722 -11.594 -19.503 1.00 85.25 320 LYS A CA 1
ATOM 2698 C C . LYS A 1 320 ? -2.423 -12.641 -20.574 1.00 85.25 320 LYS A C 1
ATOM 2700 O O . LYS A 1 320 ? -1.400 -12.529 -21.236 1.00 85.25 320 LYS A O 1
ATOM 2705 N N . GLU A 1 321 ? -3.349 -13.562 -20.837 1.00 90.75 321 GLU A N 1
ATOM 2706 C CA . GLU A 1 321 ? -3.189 -14.566 -21.899 1.00 90.75 321 GLU A CA 1
ATOM 2707 C C . GLU A 1 321 ? -2.959 -13.937 -23.282 1.00 90.75 321 GLU A C 1
ATOM 2709 O O . GLU A 1 321 ? -2.138 -14.420 -24.062 1.00 90.75 321 GLU A O 1
ATOM 2714 N N . MET A 1 322 ? -3.667 -12.849 -23.609 1.00 91.62 322 MET A N 1
ATOM 2715 C CA . MET A 1 322 ? -3.469 -12.135 -24.876 1.00 91.62 322 MET A CA 1
ATOM 2716 C C . MET A 1 322 ? -2.099 -11.462 -24.966 1.00 91.62 322 MET A C 1
ATOM 2718 O O . MET A 1 322 ? -1.533 -11.403 -26.056 1.00 91.62 322 MET A O 1
ATOM 2722 N N . LEU A 1 323 ? -1.577 -10.941 -23.852 1.00 82.62 323 LEU A N 1
ATOM 2723 C CA . LEU A 1 323 ? -0.244 -10.342 -23.805 1.00 82.62 323 LEU A CA 1
ATOM 2724 C C . LEU A 1 323 ? 0.841 -11.412 -23.955 1.00 82.62 323 LEU A C 1
ATOM 2726 O O . LEU A 1 323 ? 1.732 -11.233 -24.779 1.00 82.62 323 LEU A O 1
ATOM 2730 N N . THR A 1 324 ? 0.712 -12.544 -23.257 1.00 83.56 324 THR A N 1
ATOM 2731 C CA . THR A 1 324 ? 1.641 -13.681 -23.364 1.00 83.56 324 THR A CA 1
ATOM 2732 C C . THR A 1 324 ? 1.655 -14.297 -24.763 1.00 83.56 324 THR A C 1
ATOM 2734 O O . THR A 1 324 ? 2.693 -14.744 -25.221 1.00 83.56 324 THR A O 1
ATOM 2737 N N . LYS A 1 325 ? 0.527 -14.299 -25.486 1.00 91.62 325 LYS A N 1
ATOM 2738 C CA . LYS A 1 325 ? 0.477 -14.777 -26.883 1.00 91.62 325 LYS A CA 1
ATOM 2739 C C . LYS A 1 325 ? 1.126 -13.825 -27.896 1.00 91.62 325 LYS A C 1
ATOM 2741 O O . LYS A 1 325 ? 1.326 -14.223 -29.039 1.00 91.62 325 LYS A O 1
ATOM 2746 N N . ARG A 1 326 ? 1.349 -12.557 -27.531 1.00 84.50 326 ARG A N 1
ATOM 2747 C CA . ARG A 1 326 ? 1.943 -11.537 -28.414 1.00 84.50 326 ARG A CA 1
ATOM 2748 C C . ARG A 1 326 ? 3.449 -11.381 -28.221 1.00 84.50 326 ARG A C 1
ATOM 2750 O O . ARG A 1 326 ? 4.098 -10.899 -29.147 1.00 84.50 326 ARG A O 1
ATOM 2757 N N . SER A 1 327 ? 3.956 -11.696 -27.029 1.00 70.81 327 SER A N 1
ATOM 2758 C CA . SER A 1 327 ? 5.390 -11.811 -26.734 1.00 70.81 327 SER A CA 1
ATOM 2759 C C . SER A 1 327 ? 5.944 -13.105 -27.298 1.00 70.81 327 SER A C 1
ATOM 2761 O O . SER A 1 327 ? 7.046 -13.046 -27.880 1.00 70.81 327 SER A O 1
#

pLDDT: mean 83.02, std 18.58, range [34.03, 98.5]

Foldseek 3Di:
DDDDPDPPDDPPDPPPPPVVVVLLVLLLQLLVLLQVLLVVLVVLVVVVVVVCVVPPPVVCVPPPDPDDDDPPPPCPVVVVCSLVSSQVSQLRSLVSLLRNLVSVVCLVQPVHDDDPLRLLLDPSNLVNLLSVLVNPDSDDDSLSSVLSNLVSVLCNVCVVLVPVPDSPPPPPPPPCPVPPPPPDDDDDDDDDDDDDDDDDDPDDDPPVVVVVVVVVSVVVVVVSCVVCLVSLLVSLVSLVVVLVVLVVCVVVPVDVCSVVSNVSSVVSLVSCLQNPLSNLVSVLVVLVVCPVVDDPVCVVVSVVVNVVSVVSNVVNVVVVVVVVVVD

Sequence (327 aa):
MANTIKVIRKRTAKSKIDPLSKQRLIWLAGHAVTLIFGTIFSIMYFHKILFFFRYYNWRYLFLIRYSKKRNLERNILKKFIERFLTTIIYKLALIGFFTSGVITLKQDWDGLNPTWYDLLSSENFQYLMITTLWILTPNNSFYRILPFLLLSFMHLRYHDFEFTIPLRPKSTNPTTKIPTVKKDSNSEQSKNTPKETPQSIPKTGSQEDTKEKLNIAATEEEQISLDNYHLLDFISYCEIAVVISLLLDSFLMQDGTSGFCLIIYLGIYWLRLQFSQYAQTAILRVLTKFDRFIPAHYVKYWEETKRFVYHKLKENEKRKEMLTKRS

Secondary structure (DSSP, 8-state):
------------------HHHHHHHHHHHHHHHHHHHHHHHHHHHHHHHHHHHHH--HHHHH-------SS-GGGHHHHHHHHHHHHHHHHHHHHHHHHHHHHHHHHHTTT----HHHHHH-HHHHHHHHHHHHHH-----HHHHHHHHHHHHHHHHTHHHHTTS----------------------------------------SHHHHHHHHHHHHHHHHHHHHHHHHHHHHHHHHHHHHHHHHHHHHHTT-STTHHHHHHHHHHHHHHHHHH-HHHHHHHHHHHHHHGGG--GGGHHHHHHHHHHHHHHHHHHHHHHHHHHTT-

Organism: Henningerozyma blattae (strain ATCC 34711 / CBS 6284 / DSM 70876 / NBRC 10599 / NRRL Y-10934 / UCD 77-7) (NCBI:txid1071380)

InterPro domains:
  IPR051645 PER33/POM33 transmembrane regulator [PTHR12703] (21-316)